Protein AF-A0A1Z5KDS2-F1 (afdb_monomer_lite)

Sequence (240 aa):
MALQDGIDAFDQGRRPKGSLDVSGEVDFEHLNLGEPEFEDPVLESVPGETAEERKTRRAEERRKILEARHQKEMHARKQKKKVQTEAEPYLRTIQAPLAGWYRFCVKASFNQITAEIDLRKESEFGGLDEDGHVMTNQQRIMEEEEKAMDQDTAAIEGIKDKDFQATRTQLKELRKLLNDIQTKQSQERLRLAVHAATNEHSHSRMALNSLMETILFMLVTGYQVYTIRRWFKGAPVLGR

InterPro domains:
  IPR009038 GOLD domain [PF01105] (92-233)
  IPR009038 GOLD domain [SM01190] (25-233)
  IPR015720 Transmembrane emp24 domain-containing protein [PTHR22811] (69-232)

Foldseek 3Di:
DVVVVVVVCVVVVNDPVPDDDDDDDADQDPPPPDPPDDDDDDDDDDPPDDPVRVVVVVVVSVVVSVVVVVVVVVVVVVVVVRNDDQQDDDFDDDDDPDPDDDDDDDDDDPDDDDDDDDDDDQVVQVHADPVRGRDDPVRSVLVVVVVVVVVVVVVVVPDDPDPVVVVVVVVNVVVVVVVVVVVVVVSVVSRVVVVVVSVVVVVVVVVVVVVVVVVVVVVVVVVVVVVVVVVVVPDPPDDD

Organism: Fistulifera solaris (NCBI:txid1519565)

Secondary structure (DSSP, 8-state):
-HHHHHHHHHHTT-PPTT---------------------PPP-PPPTT--HHHHHHHHHHHHHHHHHHHHHHHHHHHHHHHHSPPTT---------SSSS--------SSS----------HHHHTSB-TTSSBPPHHHHHHHHHHHHHHHHHHTTTTS--HHHHHHHHHHHHHHHHHHHHHHHHHHHHHHHHHHHHHHHHHHHHHHHHHHHHHHHHHHHHHHHHHHHHHHHHH---S--

pLDDT: mean 74.8, std 11.45, range [40.25, 94.88]

Radius of gyration: 32.94 Å; chains: 1; bounding box: 77×72×98 Å

Structure (mmCIF, N/CA/C/O backbone):
data_AF-A0A1Z5KDS2-F1
#
_entry.id   AF-A0A1Z5KDS2-F1
#
loop_
_atom_site.group_PDB
_atom_site.id
_atom_site.type_symbol
_atom_site.label_atom_id
_atom_site.label_alt_id
_atom_site.label_comp_id
_atom_site.label_asym_id
_atom_site.label_entity_id
_atom_site.label_seq_id
_atom_site.pdbx_PDB_ins_code
_atom_site.Cartn_x
_atom_site.Cartn_y
_atom_site.Cartn_z
_atom_site.occupancy
_atom_site.B_iso_or_equiv
_atom_site.auth_seq_id
_atom_site.auth_comp_id
_atom_site.auth_asym_id
_atom_site.auth_atom_id
_atom_site.pdbx_PDB_model_num
ATOM 1 N N . MET A 1 1 ? -14.427 -31.604 7.542 1.00 54.09 1 MET A N 1
ATOM 2 C CA . MET A 1 1 ? -14.889 -31.977 6.187 1.00 54.09 1 MET A CA 1
ATOM 3 C C . MET A 1 1 ? -15.481 -30.786 5.449 1.00 54.09 1 MET A C 1
ATOM 5 O O . MET A 1 1 ? -14.852 -30.364 4.499 1.00 54.09 1 MET A O 1
ATOM 9 N N . ALA A 1 2 ? -16.537 -30.132 5.951 1.00 64.75 2 ALA A N 1
ATOM 10 C CA . ALA A 1 2 ? -17.207 -29.027 5.241 1.00 64.75 2 ALA A CA 1
ATOM 11 C C . ALA A 1 2 ? -16.315 -27.845 4.783 1.00 64.75 2 ALA A C 1
ATOM 13 O O . ALA A 1 2 ? -16.594 -27.240 3.753 1.00 64.75 2 ALA A O 1
ATOM 14 N N . LEU A 1 3 ? -15.252 -27.507 5.525 1.00 65.94 3 LEU A N 1
ATOM 15 C CA . LEU A 1 3 ? -14.337 -26.421 5.143 1.00 65.94 3 LEU A CA 1
ATOM 16 C C . LEU A 1 3 ? -13.411 -26.817 3.984 1.00 65.94 3 LEU A C 1
ATOM 18 O O . LEU A 1 3 ? -13.212 -26.030 3.067 1.00 65.94 3 LEU A O 1
ATOM 22 N N . GLN A 1 4 ? -12.898 -28.050 4.010 1.00 72.31 4 GLN A N 1
ATOM 23 C CA . GLN A 1 4 ? -12.036 -28.593 2.959 1.00 72.31 4 GLN A CA 1
ATOM 24 C C . GLN A 1 4 ? -12.820 -28.729 1.647 1.00 72.31 4 GLN A C 1
ATOM 26 O O . GLN A 1 4 ? -12.385 -28.225 0.620 1.00 72.31 4 GLN A O 1
ATOM 31 N N . ASP A 1 5 ? -14.035 -29.282 1.723 1.00 69.75 5 ASP A N 1
ATOM 32 C CA . ASP A 1 5 ? -14.926 -29.432 0.567 1.00 69.75 5 ASP A CA 1
ATOM 33 C C . ASP A 1 5 ? -15.304 -28.069 -0.044 1.00 69.75 5 ASP A C 1
ATOM 35 O O . ASP A 1 5 ? -15.438 -27.935 -1.261 1.00 69.75 5 ASP A O 1
ATOM 39 N N . GLY A 1 6 ? -15.454 -27.033 0.793 1.00 67.19 6 GLY A N 1
ATOM 40 C CA . GLY A 1 6 ? -15.701 -25.659 0.351 1.00 67.19 6 GLY A CA 1
ATOM 41 C C . GLY A 1 6 ? -14.501 -25.017 -0.355 1.00 67.19 6 GLY A C 1
ATOM 42 O O . GLY A 1 6 ? -14.691 -24.303 -1.341 1.00 67.19 6 GLY A O 1
ATOM 43 N N . ILE A 1 7 ? -13.278 -25.293 0.111 1.00 71.19 7 ILE A N 1
ATOM 44 C CA . ILE A 1 7 ? -12.035 -24.853 -0.542 1.00 71.19 7 ILE A CA 1
ATOM 45 C C . ILE A 1 7 ? -11.889 -25.545 -1.902 1.00 71.19 7 ILE A C 1
ATOM 47 O O . ILE A 1 7 ? -11.721 -24.864 -2.916 1.00 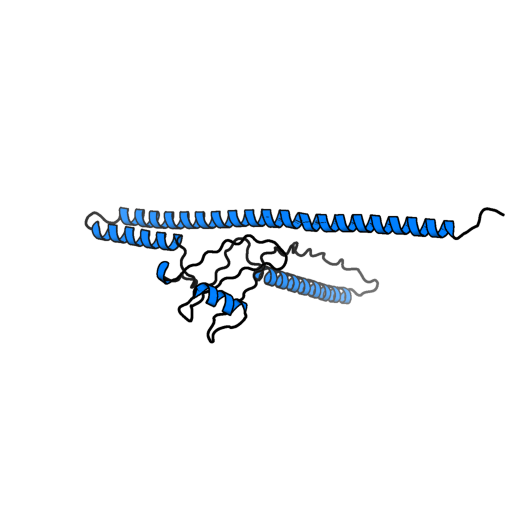71.19 7 ILE A O 1
ATOM 51 N N . ASP A 1 8 ? -12.049 -26.869 -1.939 1.00 72.81 8 ASP A N 1
ATOM 52 C CA . ASP A 1 8 ? -11.901 -27.674 -3.154 1.00 72.81 8 ASP A CA 1
ATOM 53 C C . ASP A 1 8 ? -12.948 -27.299 -4.217 1.00 72.81 8 ASP A C 1
ATOM 55 O O . ASP A 1 8 ? -12.632 -27.199 -5.404 1.00 72.81 8 ASP A O 1
ATOM 59 N N . ALA A 1 9 ? -14.194 -27.025 -3.814 1.00 67.56 9 ALA A N 1
ATOM 60 C CA . ALA A 1 9 ? -15.243 -26.567 -4.727 1.00 67.56 9 ALA A CA 1
ATOM 61 C C . ALA A 1 9 ? -14.943 -25.184 -5.336 1.00 67.56 9 ALA A C 1
ATOM 63 O O . ALA A 1 9 ? -15.221 -24.958 -6.520 1.00 67.56 9 ALA A O 1
ATOM 64 N N . PHE A 1 10 ? -14.359 -24.271 -4.552 1.00 67.31 10 PHE A N 1
ATOM 65 C CA . PHE A 1 10 ? -13.941 -22.957 -5.038 1.00 67.31 10 PHE A CA 1
ATOM 66 C C . PHE A 1 10 ? -12.766 -23.070 -6.019 1.00 67.31 10 PHE A C 1
ATOM 68 O O . PHE A 1 10 ? -12.799 -22.442 -7.080 1.00 67.31 10 PHE A O 1
ATOM 75 N N . ASP A 1 11 ? -11.760 -23.893 -5.707 1.00 71.75 11 ASP A N 1
ATOM 76 C CA . ASP A 1 11 ? -10.592 -24.112 -6.575 1.00 71.75 11 ASP A CA 1
ATOM 77 C C . ASP A 1 11 ? -10.959 -24.805 -7.893 1.00 71.75 11 ASP A C 1
ATOM 79 O O . ASP A 1 11 ? -10.362 -24.527 -8.932 1.00 71.75 11 ASP A O 1
ATOM 83 N N . GLN A 1 12 ? -12.021 -25.612 -7.894 1.00 74.94 12 GLN A N 1
ATOM 84 C CA . GLN A 1 12 ? -12.615 -26.192 -9.104 1.00 74.94 12 GLN A CA 1
ATOM 85 C C . GLN A 1 12 ? -13.480 -25.200 -9.909 1.00 74.94 12 GLN A C 1
ATOM 87 O O . GLN A 1 12 ? -14.140 -25.592 -10.874 1.00 74.94 12 GLN A O 1
ATOM 92 N N . GLY A 1 13 ? -13.518 -23.918 -9.528 1.00 67.06 13 GLY A N 1
ATOM 93 C CA . GLY A 1 13 ? -14.236 -22.865 -10.249 1.00 67.06 13 GLY A CA 1
ATOM 94 C C . GLY A 1 13 ? -15.758 -22.895 -10.080 1.00 67.06 13 GLY A C 1
ATOM 95 O O . GLY A 1 13 ? -16.463 -22.131 -10.744 1.00 67.06 13 GLY A O 1
ATOM 96 N N . ARG A 1 14 ? -16.299 -23.733 -9.183 1.00 65.38 14 ARG A N 1
ATOM 97 C CA . ARG A 1 14 ? -17.733 -23.741 -8.861 1.00 65.38 14 ARG A CA 1
ATOM 98 C C . ARG A 1 14 ? -18.029 -22.641 -7.853 1.00 65.38 14 ARG A C 1
ATOM 100 O O . ARG A 1 14 ? -18.013 -22.846 -6.644 1.00 65.38 14 ARG A O 1
ATOM 107 N N . ARG A 1 15 ? -18.312 -21.448 -8.370 1.00 65.06 15 ARG A N 1
ATOM 108 C CA . ARG A 1 15 ? -18.664 -20.290 -7.546 1.00 65.06 15 ARG A CA 1
ATOM 109 C C . ARG A 1 15 ? -20.157 -20.320 -7.199 1.00 65.06 15 ARG A C 1
ATOM 111 O O . ARG A 1 15 ? -20.982 -20.386 -8.116 1.00 65.06 15 ARG A O 1
ATOM 118 N N . PRO A 1 16 ? -20.539 -20.284 -5.912 1.00 65.19 16 PRO A N 1
ATOM 119 C CA . PRO A 1 16 ? -21.943 -20.179 -5.538 1.00 65.19 16 PRO A CA 1
ATOM 120 C C . PRO A 1 16 ? -22.531 -18.856 -6.052 1.00 65.19 16 PRO A C 1
ATOM 122 O O . PRO A 1 16 ? -21.858 -17.825 -6.072 1.00 65.19 16 PRO A O 1
ATOM 125 N N . LYS A 1 17 ? -23.802 -18.868 -6.472 1.00 63.22 17 LYS A N 1
ATOM 126 C CA . LYS A 1 17 ? -24.519 -17.639 -6.853 1.00 63.22 17 LYS A CA 1
ATOM 127 C C . LYS A 1 17 ? -24.525 -16.678 -5.655 1.00 63.22 17 LYS A C 1
ATOM 129 O O . LYS A 1 17 ? -25.022 -17.043 -4.597 1.00 63.22 17 LYS A O 1
ATOM 134 N N . GLY A 1 18 ? -23.974 -15.474 -5.833 1.00 64.62 18 GLY A N 1
ATOM 135 C CA . GLY A 1 18 ? -23.808 -14.482 -4.761 1.00 64.62 18 GLY A CA 1
ATOM 136 C C . GLY A 1 18 ? -22.424 -14.463 -4.096 1.00 64.62 18 GLY A C 1
ATOM 137 O O . GLY A 1 18 ? -22.244 -13.754 -3.110 1.00 64.62 18 GLY A O 1
ATOM 138 N N . SER A 1 19 ? -21.440 -15.210 -4.614 1.00 69.69 19 SER A N 1
ATOM 139 C CA . SER A 1 19 ? -20.050 -15.107 -4.157 1.00 69.69 19 SER A CA 1
ATOM 140 C C . SER A 1 19 ? -19.477 -13.714 -4.431 1.00 69.69 19 SER A C 1
ATOM 142 O O . SER A 1 19 ? -19.528 -13.240 -5.568 1.00 69.69 19 SER A O 1
ATOM 144 N N . LEU A 1 20 ? -18.885 -13.093 -3.412 1.00 74.88 20 LEU A N 1
ATOM 145 C CA . LEU A 1 20 ? -18.107 -11.867 -3.558 1.00 74.88 20 LEU A CA 1
ATOM 146 C C . LEU A 1 20 ? -16.746 -12.215 -4.180 1.00 74.88 20 LEU A C 1
ATOM 148 O O . LEU A 1 20 ? -15.962 -12.930 -3.560 1.00 74.88 20 LEU A O 1
ATOM 152 N N . ASP A 1 21 ? -16.479 -11.719 -5.389 1.00 75.12 21 ASP A N 1
ATOM 153 C CA . ASP A 1 21 ? -15.152 -11.772 -6.009 1.00 75.12 21 ASP A CA 1
ATOM 154 C C . ASP A 1 21 ? -14.646 -10.350 -6.214 1.00 75.12 21 ASP A C 1
ATOM 156 O O . ASP A 1 21 ? -15.305 -9.517 -6.841 1.00 75.12 21 ASP A O 1
ATOM 160 N N . VAL A 1 22 ? -13.495 -10.071 -5.620 1.00 77.44 22 VAL A N 1
ATOM 161 C CA . VAL A 1 22 ? -12.899 -8.749 -5.597 1.00 77.44 22 VAL A CA 1
ATOM 162 C C . VAL A 1 22 ? -11.405 -8.906 -5.816 1.00 77.44 22 VAL A C 1
ATOM 164 O O . VAL A 1 22 ? -10.682 -9.375 -4.941 1.00 77.44 22 VAL A O 1
ATOM 167 N N . SER A 1 23 ? -10.943 -8.469 -6.982 1.00 79.62 23 SER A N 1
ATOM 168 C CA . SER A 1 23 ? -9.525 -8.378 -7.314 1.00 79.62 23 SER A CA 1
ATOM 169 C C . SER A 1 23 ? -9.065 -6.923 -7.299 1.00 79.62 23 SER A C 1
ATOM 171 O O . SER A 1 23 ? -9.799 -6.017 -7.704 1.00 79.62 23 SER A O 1
ATOM 173 N N . GLY A 1 24 ? -7.839 -6.695 -6.843 1.00 75.12 24 GLY A N 1
ATOM 174 C CA . GLY A 1 24 ? -7.136 -5.424 -6.966 1.00 75.12 24 GLY A CA 1
ATOM 175 C C . GLY A 1 24 ? -5.685 -5.701 -7.327 1.00 75.12 24 GLY A C 1
ATOM 176 O O . GLY A 1 24 ? -5.104 -6.657 -6.820 1.00 75.12 24 GLY A O 1
ATOM 177 N N . GLU A 1 25 ? -5.130 -4.891 -8.219 1.00 75.00 25 GLU A N 1
ATOM 178 C CA . GLU A 1 25 ? -3.701 -4.879 -8.509 1.00 75.00 25 GLU A CA 1
ATOM 179 C C . GLU A 1 25 ? -3.117 -3.630 -7.857 1.00 75.00 25 GLU A C 1
ATOM 181 O O . GLU A 1 25 ? -3.666 -2.535 -8.008 1.00 75.00 25 GLU A O 1
ATOM 186 N N . VAL A 1 26 ? -2.051 -3.817 -7.084 1.00 69.81 26 VAL A N 1
ATOM 187 C CA . VAL A 1 26 ? -1.337 -2.734 -6.411 1.00 69.81 26 VAL A CA 1
ATOM 188 C C . VAL A 1 26 ? 0.095 -2.775 -6.906 1.00 69.81 26 VAL A C 1
ATOM 190 O O . VAL A 1 26 ? 0.743 -3.820 -6.839 1.00 69.81 26 VAL A O 1
ATOM 193 N N . ASP A 1 27 ? 0.555 -1.644 -7.428 1.00 67.88 27 ASP A N 1
ATOM 194 C CA . ASP A 1 27 ? 1.924 -1.477 -7.890 1.00 67.88 27 ASP A CA 1
ATOM 195 C C . ASP A 1 27 ? 2.696 -0.657 -6.854 1.00 67.88 27 ASP A C 1
ATOM 197 O O . ASP A 1 27 ? 2.367 0.502 -6.585 1.00 67.88 27 ASP A O 1
ATOM 201 N N . PHE A 1 28 ? 3.679 -1.308 -6.235 1.00 62.16 28 PHE A N 1
ATOM 202 C CA . PHE A 1 28 ? 4.559 -0.722 -5.225 1.00 62.16 28 PHE A CA 1
ATOM 203 C C . PHE A 1 28 ? 5.908 -0.308 -5.815 1.00 62.16 28 PHE A C 1
ATOM 205 O O . PHE A 1 28 ? 6.722 0.279 -5.101 1.00 62.16 28 PHE A O 1
ATOM 212 N N . GLU A 1 29 ? 6.186 -0.623 -7.088 1.00 56.56 29 GLU A N 1
ATOM 213 C CA . GLU A 1 29 ? 7.459 -0.242 -7.680 1.00 56.56 29 GLU A CA 1
ATOM 214 C C . GLU A 1 29 ? 7.527 1.285 -7.778 1.00 56.56 29 GLU A C 1
ATOM 216 O O . GLU A 1 29 ? 6.679 1.960 -8.372 1.00 56.56 29 GLU A O 1
ATOM 221 N N . HIS A 1 30 ? 8.594 1.840 -7.200 1.00 53.00 30 HIS A N 1
ATOM 222 C CA . HIS A 1 30 ? 9.087 3.137 -7.610 1.00 53.00 30 HIS A CA 1
ATOM 223 C C . HIS A 1 30 ? 9.274 3.081 -9.115 1.00 53.00 30 HIS A C 1
ATOM 225 O O . HIS A 1 30 ? 10.206 2.460 -9.628 1.00 53.00 30 HIS A O 1
ATOM 231 N N . LEU A 1 31 ? 8.403 3.776 -9.841 1.00 45.03 31 LEU A N 1
ATOM 232 C CA . LEU A 1 31 ? 8.821 4.323 -11.107 1.00 45.03 31 LEU A CA 1
ATOM 233 C C . LEU A 1 31 ? 10.090 5.116 -10.777 1.00 45.03 31 LEU A C 1
ATOM 235 O O . LEU A 1 31 ? 10.003 6.213 -10.226 1.00 45.03 31 LEU A O 1
ATOM 239 N N . ASN A 1 32 ? 11.256 4.548 -11.105 1.00 45.09 32 ASN A N 1
ATOM 240 C CA . ASN A 1 32 ? 12.532 5.238 -11.290 1.00 45.09 32 ASN A CA 1
ATOM 241 C C . ASN A 1 32 ? 12.378 6.249 -12.442 1.00 45.09 32 ASN A C 1
ATOM 243 O O . ASN A 1 32 ? 13.149 6.280 -13.397 1.00 45.09 32 ASN A O 1
ATOM 247 N N . LEU A 1 33 ? 11.322 7.054 -12.403 1.00 48.84 33 LEU A N 1
ATOM 248 C CA . LEU A 1 33 ? 11.233 8.304 -13.100 1.00 48.84 33 LEU A CA 1
ATOM 249 C C . LEU A 1 33 ? 12.224 9.169 -12.346 1.00 48.84 33 LEU A C 1
ATOM 251 O O . LEU A 1 33 ? 11.869 9.833 -11.370 1.00 48.84 33 LEU A O 1
ATOM 255 N N . GLY A 1 34 ? 13.479 9.131 -12.799 1.00 48.84 34 GLY A N 1
ATOM 256 C CA . GLY A 1 34 ? 14.362 10.268 -12.605 1.00 48.84 34 GLY A CA 1
ATOM 257 C C . GLY A 1 34 ? 13.548 11.533 -12.861 1.00 48.84 34 GLY A C 1
ATOM 258 O O . GLY A 1 34 ? 12.618 11.524 -13.685 1.00 48.84 34 GLY A O 1
ATOM 259 N N . GLU A 1 35 ? 13.820 12.589 -12.094 1.00 57.06 35 GLU A N 1
ATOM 260 C CA . GLU A 1 35 ? 13.188 13.871 -12.374 1.00 57.06 35 GLU A CA 1
ATOM 261 C C . GLU A 1 35 ? 13.270 14.113 -13.880 1.00 57.06 35 GLU A C 1
ATOM 263 O O . GLU A 1 35 ? 14.325 13.847 -14.458 1.00 57.06 35 GLU A O 1
ATOM 268 N N . PRO A 1 36 ? 12.163 14.483 -14.547 1.00 55.28 36 PRO A N 1
ATOM 269 C CA . PRO A 1 36 ? 12.195 14.668 -15.984 1.00 55.28 36 PRO A CA 1
ATOM 270 C C . PRO A 1 36 ? 13.290 15.687 -16.292 1.00 55.28 36 PRO A C 1
ATOM 272 O O . PRO A 1 36 ? 13.115 16.875 -16.031 1.00 55.28 36 PRO A O 1
ATOM 275 N N . GLU A 1 37 ? 14.427 15.215 -16.801 1.00 56.34 37 GLU A N 1
ATOM 276 C CA . GLU A 1 37 ? 15.504 16.088 -17.228 1.00 56.34 37 GLU A CA 1
ATOM 277 C C . GLU A 1 37 ? 14.977 16.855 -18.435 1.00 56.34 37 GLU A C 1
ATOM 279 O O . GLU A 1 37 ? 14.595 16.301 -19.474 1.00 56.34 37 GLU A O 1
ATOM 284 N N . PHE A 1 38 ? 14.837 18.159 -18.238 1.00 58.72 38 PHE A N 1
ATOM 285 C CA . PHE A 1 38 ? 14.447 19.082 -19.280 1.00 58.72 38 PHE A CA 1
ATOM 286 C C . PHE A 1 38 ? 15.727 19.648 -19.873 1.00 58.72 38 PHE A C 1
ATOM 288 O O . PHE A 1 38 ? 16.255 20.644 -19.387 1.00 58.72 38 PHE A O 1
ATOM 295 N N . GLU A 1 39 ? 16.226 19.012 -20.925 1.00 63.16 39 GLU A N 1
ATOM 296 C CA . GLU A 1 39 ? 17.170 19.681 -21.810 1.00 63.16 39 GLU A CA 1
ATOM 297 C C . GLU A 1 39 ? 16.386 20.687 -22.656 1.00 63.16 39 GLU A C 1
ATOM 299 O O . GLU A 1 39 ? 15.539 20.315 -23.475 1.00 63.16 39 GLU A O 1
ATOM 304 N N . ASP A 1 40 ? 16.625 21.976 -22.416 1.00 65.50 40 ASP A N 1
ATOM 305 C CA . ASP A 1 40 ? 16.096 23.026 -23.276 1.00 65.50 40 ASP A CA 1
ATOM 306 C C . ASP A 1 40 ? 16.765 22.899 -24.656 1.00 65.50 40 ASP A C 1
ATOM 308 O O . ASP A 1 40 ? 17.995 22.971 -24.751 1.00 65.50 40 ASP A O 1
ATOM 312 N N . PRO A 1 41 ? 15.998 22.713 -25.745 1.00 65.19 41 PRO A N 1
ATOM 313 C CA . PRO A 1 41 ? 16.583 22.605 -27.071 1.00 65.19 41 PRO A CA 1
ATOM 314 C C . PRO A 1 41 ? 17.301 23.910 -27.436 1.00 65.19 41 PRO A C 1
ATOM 316 O O . PRO A 1 41 ? 16.736 25.005 -27.340 1.00 65.19 41 PRO A O 1
ATOM 319 N N . VAL A 1 42 ? 18.558 23.795 -27.873 1.00 67.19 42 VAL A N 1
ATOM 320 C CA . VAL A 1 42 ? 19.354 24.936 -28.335 1.00 67.19 42 VAL A CA 1
ATOM 321 C C . VAL A 1 42 ? 18.738 25.477 -29.622 1.00 67.19 42 VAL A C 1
ATOM 323 O O . VAL A 1 42 ? 18.614 24.779 -30.625 1.00 67.19 42 VAL A O 1
ATOM 326 N N . LEU A 1 43 ? 18.325 26.740 -29.583 1.00 64.00 43 LEU A N 1
ATOM 327 C CA . LEU A 1 43 ? 17.621 27.393 -30.680 1.00 64.00 43 LEU A CA 1
ATOM 328 C C . LEU A 1 43 ? 18.618 27.830 -31.767 1.00 64.00 43 LEU A C 1
ATOM 330 O O . LEU A 1 43 ? 19.273 28.869 -31.631 1.00 64.00 43 LEU A O 1
ATOM 334 N N . GLU A 1 44 ? 18.741 27.061 -32.847 1.00 68.69 44 GLU A N 1
ATOM 335 C CA . GLU A 1 44 ? 19.633 27.405 -33.959 1.00 68.69 44 GLU A CA 1
ATOM 336 C C . GLU A 1 44 ? 19.149 28.649 -34.727 1.00 68.69 44 GLU A C 1
ATOM 338 O O . GLU A 1 44 ? 17.961 28.850 -35.009 1.00 68.69 44 GLU A O 1
ATOM 343 N N . SER A 1 45 ? 20.084 29.540 -35.067 1.00 64.44 45 SER A N 1
ATOM 344 C CA . SER A 1 45 ? 19.798 30.692 -35.922 1.00 64.44 45 SER A CA 1
ATOM 345 C C . SER A 1 45 ? 19.781 30.272 -37.386 1.00 64.44 45 SER A C 1
ATOM 347 O O . SER A 1 45 ? 20.799 29.812 -37.899 1.00 64.44 45 SER A O 1
ATOM 349 N N . VAL A 1 46 ? 18.661 30.501 -38.070 1.00 75.38 46 VAL A N 1
ATOM 350 C CA . VAL A 1 46 ? 18.554 30.263 -39.511 1.00 75.38 46 VAL A CA 1
ATOM 351 C C . VAL A 1 46 ? 19.138 31.476 -40.252 1.00 75.38 46 VAL A C 1
ATOM 353 O O . VAL A 1 46 ? 18.734 32.610 -39.971 1.00 75.38 46 VAL A O 1
ATOM 356 N N . PRO A 1 47 ? 20.115 31.287 -41.156 1.00 69.62 47 PRO A N 1
ATOM 357 C CA . PRO A 1 47 ? 20.698 32.386 -41.917 1.00 69.62 47 PRO A CA 1
ATOM 358 C C . PRO A 1 47 ? 19.688 32.940 -42.936 1.00 69.62 47 PRO A C 1
ATOM 360 O O . PRO A 1 47 ? 19.122 32.185 -43.720 1.00 69.62 47 PRO A O 1
ATOM 363 N N . GLY A 1 48 ? 19.483 34.263 -42.938 1.00 72.31 48 GLY A N 1
ATOM 364 C CA . GLY A 1 48 ? 18.635 34.971 -43.913 1.00 72.31 48 GLY A CA 1
ATOM 365 C C . GLY A 1 48 ? 17.251 35.422 -43.421 1.00 72.31 48 GLY A C 1
ATOM 366 O O . GLY A 1 48 ? 16.528 36.048 -44.186 1.00 72.31 48 GLY A O 1
ATOM 367 N N . GLU A 1 49 ? 16.886 35.153 -42.166 1.00 71.44 49 GLU A N 1
ATOM 368 C CA . GLU A 1 49 ? 15.597 35.570 -41.588 1.00 71.44 49 GLU A CA 1
ATOM 369 C C . GLU A 1 49 ? 15.516 37.068 -41.259 1.00 71.44 49 GLU A C 1
ATOM 371 O O . GLU A 1 49 ? 16.464 37.665 -40.735 1.00 71.44 49 GLU A O 1
ATOM 376 N N . THR A 1 50 ? 14.337 37.661 -41.470 1.00 81.25 50 THR A N 1
ATOM 377 C CA . THR A 1 50 ? 14.041 39.020 -40.996 1.00 81.25 50 THR A CA 1
ATOM 378 C C . THR A 1 50 ? 13.807 39.055 -39.476 1.00 81.25 50 THR A C 1
ATOM 380 O O . THR A 1 50 ? 13.498 38.050 -38.831 1.00 81.25 50 THR A O 1
ATOM 383 N N . ALA A 1 51 ? 13.956 40.232 -38.854 1.00 79.12 51 ALA A N 1
ATOM 384 C CA . ALA A 1 51 ? 13.810 40.385 -37.401 1.00 79.12 51 ALA A CA 1
ATOM 385 C C . ALA A 1 51 ? 12.395 40.036 -36.880 1.00 79.12 51 ALA A C 1
ATOM 387 O O . ALA A 1 51 ? 12.259 39.539 -35.759 1.00 79.12 51 ALA A O 1
ATOM 388 N N . GLU A 1 52 ? 11.364 40.273 -37.695 1.00 80.69 52 GLU A N 1
ATOM 389 C CA . GLU A 1 52 ? 9.955 39.971 -37.401 1.00 80.69 52 GLU A CA 1
ATOM 390 C C . GLU A 1 52 ? 9.681 38.454 -37.436 1.00 80.69 52 GLU A C 1
ATOM 392 O O . GLU A 1 52 ? 9.115 37.900 -36.489 1.00 80.69 52 GLU A O 1
ATOM 397 N N . GLU A 1 53 ? 10.164 37.755 -38.469 1.00 80.94 53 GLU A N 1
ATOM 398 C CA . GLU A 1 53 ? 10.053 36.292 -38.617 1.00 80.94 53 GLU A CA 1
ATOM 399 C C . GLU A 1 53 ? 10.792 35.554 -37.494 1.00 80.94 53 GLU A C 1
ATOM 401 O O . GLU A 1 53 ? 10.274 34.618 -36.885 1.00 80.94 53 GLU A O 1
ATOM 406 N N . ARG A 1 54 ? 11.967 36.055 -37.099 1.00 77.19 54 ARG A N 1
ATOM 407 C CA . ARG A 1 54 ? 12.718 35.503 -35.966 1.00 77.19 54 ARG A CA 1
ATOM 408 C C . ARG A 1 54 ? 11.959 35.629 -34.640 1.00 77.19 54 ARG A C 1
ATOM 410 O O . ARG A 1 54 ? 12.098 34.778 -33.758 1.00 77.19 54 ARG A O 1
ATOM 417 N N . LYS A 1 55 ? 11.188 36.706 -34.454 1.00 82.38 55 LYS A N 1
ATOM 418 C CA . LYS A 1 55 ? 10.421 36.963 -33.224 1.00 82.38 55 LYS A CA 1
ATOM 419 C C . LYS A 1 55 ? 9.189 36.064 -33.135 1.00 82.38 55 LYS A C 1
ATOM 421 O O . LYS A 1 55 ? 8.924 35.523 -32.062 1.00 82.38 55 LYS A O 1
ATOM 426 N N . THR A 1 56 ? 8.475 35.885 -34.245 1.00 84.19 56 THR A N 1
ATOM 427 C CA . THR A 1 56 ? 7.300 35.003 -34.329 1.00 84.19 56 THR A CA 1
ATOM 428 C C . THR A 1 56 ? 7.696 33.538 -34.164 1.00 84.19 56 THR A C 1
ATOM 430 O O . THR A 1 56 ? 7.139 32.865 -33.298 1.00 84.19 56 THR A O 1
ATOM 433 N N . ARG A 1 57 ? 8.753 33.076 -34.847 1.00 81.06 57 ARG A N 1
ATOM 434 C CA . ARG A 1 57 ? 9.271 31.705 -34.700 1.00 81.06 57 ARG A CA 1
ATOM 435 C C . ARG A 1 57 ? 9.686 31.382 -33.264 1.00 81.06 57 ARG A C 1
ATOM 437 O O . ARG A 1 57 ? 9.270 30.372 -32.705 1.00 81.06 57 ARG A O 1
ATOM 444 N N . ARG A 1 58 ? 10.422 32.293 -32.614 1.00 80.88 58 ARG A N 1
ATOM 445 C CA . ARG A 1 58 ? 10.798 32.163 -31.193 1.00 80.88 58 ARG A CA 1
ATOM 446 C C . ARG A 1 58 ? 9.589 32.089 -30.265 1.00 80.88 58 ARG A C 1
ATOM 448 O O . ARG A 1 58 ? 9.645 31.388 -29.258 1.00 80.88 58 ARG A O 1
ATOM 455 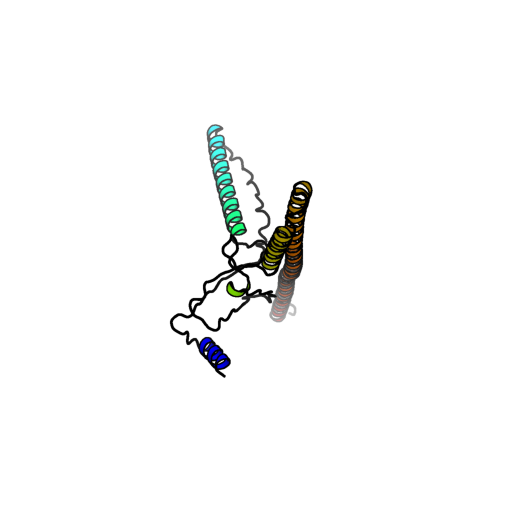N N . ALA A 1 59 ? 8.525 32.836 -30.556 1.00 85.69 59 ALA A N 1
ATOM 456 C CA . ALA A 1 59 ? 7.304 32.801 -29.760 1.00 85.69 59 ALA A CA 1
ATOM 457 C C . ALA A 1 59 ? 6.573 31.457 -29.915 1.00 85.69 59 ALA A C 1
ATOM 459 O O . ALA A 1 59 ? 6.124 30.892 -28.918 1.00 85.69 59 ALA A O 1
ATOM 460 N N . GLU A 1 60 ? 6.512 30.914 -31.132 1.00 85.50 60 GLU A N 1
ATOM 461 C CA . GLU A 1 60 ? 5.914 29.603 -31.400 1.00 85.50 60 GLU A CA 1
ATOM 462 C C . GLU A 1 60 ? 6.717 28.448 -30.792 1.00 85.50 60 GLU A C 1
ATOM 464 O O . GLU A 1 60 ? 6.138 27.566 -30.157 1.00 85.50 60 GLU A O 1
ATOM 469 N N . GLU A 1 61 ? 8.045 28.461 -30.923 1.00 82.56 61 GLU A N 1
ATOM 470 C CA . GLU A 1 61 ? 8.933 27.456 -30.325 1.00 82.56 61 GLU A CA 1
ATOM 471 C C . GLU A 1 61 ? 8.848 27.480 -28.795 1.00 82.56 61 GLU A C 1
ATOM 473 O O . GLU A 1 61 ? 8.683 26.433 -28.170 1.00 82.56 61 GLU A O 1
ATOM 478 N N . ARG A 1 62 ? 8.842 28.673 -28.180 1.00 82.62 62 ARG A N 1
ATOM 479 C CA . ARG A 1 62 ? 8.611 28.820 -26.732 1.00 82.62 62 ARG A CA 1
ATOM 480 C C . ARG A 1 62 ? 7.260 28.257 -26.309 1.00 82.62 62 ARG A C 1
ATOM 482 O O . ARG A 1 62 ? 7.185 27.599 -25.274 1.00 82.62 62 ARG A O 1
ATOM 489 N N . ARG A 1 63 ? 6.202 28.480 -27.097 1.00 86.81 63 ARG A N 1
ATOM 490 C CA . ARG A 1 63 ? 4.871 27.935 -26.800 1.00 86.81 63 ARG A CA 1
ATOM 491 C C . ARG A 1 63 ? 4.873 26.406 -26.844 1.00 86.81 63 ARG A C 1
ATOM 493 O O . ARG A 1 63 ? 4.388 25.784 -25.905 1.00 86.81 63 ARG A O 1
ATOM 500 N N . LYS A 1 64 ? 5.493 25.805 -27.866 1.00 87.19 64 LYS A N 1
ATOM 501 C CA . LYS A 1 64 ? 5.633 24.342 -27.994 1.00 87.19 64 LYS A CA 1
ATOM 502 C C . LYS A 1 64 ? 6.426 23.728 -26.836 1.00 87.19 64 LYS A C 1
ATOM 504 O O . LYS A 1 64 ? 6.012 22.707 -26.294 1.00 87.19 64 LYS A O 1
ATOM 509 N N . ILE A 1 65 ? 7.529 24.359 -26.424 1.00 85.25 65 ILE A N 1
ATOM 510 C CA . ILE A 1 65 ? 8.345 23.901 -25.285 1.00 85.25 65 ILE A CA 1
ATOM 511 C C . ILE A 1 65 ? 7.536 23.960 -23.981 1.00 85.25 65 ILE A C 1
ATOM 513 O O . ILE A 1 65 ? 7.533 22.999 -23.211 1.00 85.25 65 ILE A O 1
ATOM 517 N N . LEU A 1 66 ? 6.802 25.054 -23.746 1.00 86.12 66 LEU A N 1
ATOM 518 C CA . LEU A 1 66 ? 5.947 25.208 -22.563 1.00 86.12 66 LEU A CA 1
ATOM 519 C C . LEU A 1 66 ? 4.811 24.175 -22.527 1.00 86.12 66 LEU A C 1
ATOM 521 O O . LEU A 1 66 ? 4.567 23.576 -21.480 1.00 86.12 66 LEU A O 1
ATOM 525 N N . GLU A 1 67 ? 4.146 23.926 -23.658 1.00 88.62 67 GLU A N 1
ATOM 526 C CA . GLU A 1 67 ? 3.098 22.904 -23.774 1.00 88.62 67 GLU A CA 1
ATOM 527 C C . GLU A 1 67 ? 3.654 21.493 -23.506 1.00 88.62 67 GLU A C 1
ATOM 529 O O . GLU A 1 67 ? 3.068 20.735 -22.730 1.00 88.62 67 GLU A O 1
ATOM 534 N N . ALA A 1 68 ? 4.821 21.155 -24.069 1.00 85.44 68 ALA A N 1
ATOM 535 C CA . ALA A 1 68 ? 5.489 19.876 -23.826 1.00 85.44 68 ALA A CA 1
ATOM 536 C C . ALA A 1 68 ? 5.897 19.703 -22.353 1.00 85.44 68 ALA A C 1
ATOM 538 O O . ALA A 1 68 ? 5.727 18.622 -21.781 1.00 85.44 68 ALA A O 1
ATOM 539 N N . ARG A 1 69 ? 6.385 20.774 -21.710 1.00 83.62 69 ARG A N 1
ATOM 540 C CA . ARG A 1 69 ? 6.711 20.780 -20.277 1.00 83.62 69 ARG A CA 1
ATOM 541 C C . ARG A 1 69 ? 5.474 20.534 -19.424 1.00 83.62 69 ARG A C 1
ATOM 543 O O . ARG A 1 69 ? 5.500 19.668 -18.552 1.00 83.62 69 ARG A O 1
ATOM 550 N N . HIS A 1 70 ? 4.381 21.232 -19.722 1.00 85.06 70 HIS A N 1
ATOM 551 C CA . HIS A 1 70 ? 3.123 21.069 -19.004 1.00 85.06 70 HIS A CA 1
ATOM 552 C C . HIS A 1 70 ? 2.559 19.648 -19.144 1.00 85.06 70 HIS A C 1
ATOM 554 O O . HIS A 1 70 ? 2.128 19.050 -18.159 1.00 85.06 70 HIS A O 1
ATOM 560 N N . GLN A 1 71 ? 2.612 19.061 -20.345 1.00 84.38 71 GLN A N 1
ATOM 561 C CA . GLN A 1 71 ? 2.181 17.678 -20.555 1.00 84.38 71 GLN A CA 1
ATOM 562 C C . GLN A 1 71 ? 3.035 16.679 -19.769 1.00 84.38 71 GLN A C 1
ATOM 564 O O . GLN A 1 71 ? 2.476 15.826 -19.077 1.00 84.38 71 GLN A O 1
ATOM 569 N N . LYS A 1 72 ? 4.369 16.798 -19.820 1.00 81.00 72 LYS A N 1
ATOM 570 C CA . LYS A 1 72 ? 5.282 15.938 -19.046 1.00 81.00 72 LYS A CA 1
ATOM 571 C C . LYS A 1 72 ? 5.008 16.035 -17.543 1.00 81.00 72 LYS A C 1
ATOM 573 O O . LYS A 1 72 ? 4.904 15.009 -16.877 1.00 81.00 72 LYS A O 1
ATOM 578 N N . GLU A 1 73 ? 4.809 17.243 -17.020 1.00 81.19 73 GLU A N 1
ATOM 579 C CA . GLU A 1 73 ? 4.487 17.459 -15.606 1.00 81.19 73 GLU A CA 1
ATOM 580 C C . GLU A 1 73 ? 3.131 16.845 -15.223 1.00 81.19 73 GLU A C 1
ATOM 582 O O . GLU A 1 73 ? 3.008 16.171 -14.200 1.00 81.19 73 GLU A O 1
ATOM 587 N N . MET A 1 74 ? 2.110 17.006 -16.068 1.00 79.56 74 MET A N 1
ATOM 588 C CA . MET A 1 74 ? 0.793 16.401 -15.857 1.00 79.56 74 MET A CA 1
ATOM 589 C C . MET A 1 74 ? 0.848 14.871 -15.886 1.00 79.56 74 MET A C 1
ATOM 591 O O . MET A 1 74 ? 0.194 14.219 -15.067 1.00 79.56 74 MET A O 1
ATOM 595 N N . HIS A 1 75 ? 1.632 14.285 -16.791 1.00 75.56 75 HIS A N 1
ATOM 596 C CA . HIS A 1 75 ? 1.875 12.843 -16.829 1.00 75.56 75 HIS A CA 1
ATOM 597 C C . HIS A 1 75 ? 2.602 12.359 -15.571 1.00 75.56 75 HIS A C 1
ATOM 599 O O . HIS A 1 75 ? 2.128 11.414 -14.941 1.00 75.56 75 HIS A O 1
ATOM 605 N N . ALA A 1 76 ? 3.658 13.056 -15.145 1.00 74.62 76 ALA A N 1
ATOM 606 C CA . ALA A 1 76 ? 4.381 12.745 -13.916 1.00 74.62 76 ALA A CA 1
ATOM 607 C C . ALA A 1 76 ? 3.472 12.843 -12.679 1.00 74.62 76 ALA A C 1
ATOM 609 O O . ALA A 1 76 ? 3.484 11.955 -11.833 1.00 74.62 76 ALA A O 1
ATOM 610 N N . ARG A 1 77 ? 2.606 13.864 -12.583 1.00 71.50 77 ARG A N 1
ATOM 611 C CA . ARG A 1 77 ? 1.622 13.987 -11.488 1.00 71.50 77 ARG A CA 1
ATOM 612 C C . ARG A 1 77 ? 0.588 12.864 -11.511 1.00 71.50 77 ARG A C 1
ATOM 614 O O . ARG A 1 77 ? 0.247 12.339 -10.457 1.00 71.50 77 ARG A O 1
ATOM 621 N N . LYS A 1 78 ? 0.085 12.476 -12.688 1.00 70.38 78 LYS A N 1
ATOM 622 C CA . LYS A 1 78 ? -0.841 11.337 -12.825 1.00 70.38 78 LYS A CA 1
ATOM 623 C C . LYS A 1 78 ? -0.180 10.016 -12.434 1.00 70.38 78 LYS A C 1
ATOM 625 O O . LYS A 1 78 ? -0.843 9.184 -11.832 1.00 70.38 78 LYS A O 1
ATOM 630 N N . GLN A 1 79 ? 1.098 9.834 -12.758 1.00 63.72 79 GLN A N 1
ATOM 631 C CA . GLN A 1 79 ? 1.871 8.658 -12.360 1.00 63.72 79 GLN A CA 1
ATOM 632 C C . GLN A 1 79 ? 2.142 8.652 -10.853 1.00 63.72 79 GLN A C 1
ATOM 634 O O . GLN A 1 79 ? 1.823 7.666 -10.204 1.00 63.72 79 GLN A O 1
ATOM 639 N N . LYS A 1 80 ? 2.578 9.776 -10.269 1.00 63.91 80 LYS A N 1
ATOM 640 C CA . LYS A 1 80 ? 2.740 9.929 -8.811 1.00 63.91 80 LYS A CA 1
ATOM 641 C C . LYS A 1 80 ? 1.451 9.668 -8.025 1.00 63.91 80 LYS A C 1
ATOM 643 O O . LYS A 1 80 ? 1.526 9.205 -6.905 1.00 63.91 80 LYS A O 1
ATOM 648 N N . LYS A 1 81 ? 0.275 9.949 -8.600 1.00 61.00 81 LYS A N 1
ATOM 649 C CA . LYS A 1 81 ? -1.025 9.603 -7.992 1.00 61.00 81 LYS A CA 1
ATOM 650 C C . LYS A 1 81 ? -1.383 8.116 -8.084 1.00 61.00 81 LYS A C 1
ATOM 652 O O . LYS A 1 81 ? -2.255 7.675 -7.348 1.00 61.00 81 LYS A O 1
ATOM 657 N N . LYS A 1 82 ? -0.808 7.383 -9.040 1.00 55.59 82 LYS A N 1
ATOM 658 C CA . LYS A 1 82 ? -1.035 5.940 -9.213 1.00 55.59 82 LYS A CA 1
ATOM 659 C C . LYS A 1 82 ? -0.084 5.107 -8.362 1.00 55.59 82 LYS A C 1
ATOM 661 O O . LYS A 1 82 ? -0.472 4.032 -7.930 1.00 55.59 82 LYS A O 1
ATOM 666 N N . VAL A 1 83 ? 1.132 5.604 -8.152 1.00 57.22 83 VAL A N 1
ATOM 667 C CA . VAL A 1 83 ? 2.104 4.998 -7.244 1.00 57.22 83 VAL A CA 1
ATOM 668 C C . VAL A 1 83 ? 1.627 5.277 -5.826 1.00 57.22 83 VAL A C 1
ATOM 670 O O . VAL A 1 83 ? 1.577 6.433 -5.407 1.00 57.22 83 VAL A O 1
ATOM 673 N N . GLN A 1 84 ? 1.221 4.231 -5.112 1.00 59.78 84 GLN A N 1
ATOM 674 C CA . GLN A 1 84 ? 0.934 4.353 -3.691 1.00 59.78 84 GLN A CA 1
ATOM 675 C C . GLN A 1 84 ? 2.226 4.773 -2.982 1.00 59.78 84 GLN A C 1
ATOM 677 O O . GLN A 1 84 ? 3.298 4.238 -3.271 1.00 59.78 84 GLN A O 1
ATOM 682 N N . THR A 1 85 ? 2.144 5.771 -2.104 1.00 56.38 85 THR A N 1
ATOM 683 C CA . THR A 1 85 ? 3.281 6.203 -1.292 1.00 56.38 85 THR A CA 1
ATOM 684 C C . THR A 1 85 ? 3.793 5.003 -0.506 1.00 56.38 85 THR A C 1
ATOM 686 O O . THR A 1 85 ? 3.026 4.342 0.193 1.00 56.38 85 THR A O 1
ATOM 689 N N . GLU A 1 86 ? 5.074 4.673 -0.676 1.00 56.50 86 GLU A N 1
ATOM 690 C CA . GLU A 1 86 ? 5.682 3.533 0.005 1.00 56.50 86 GLU A CA 1
ATOM 691 C C . GLU A 1 86 ? 5.380 3.558 1.500 1.00 56.50 86 GLU A C 1
ATOM 693 O O . GLU A 1 86 ? 5.551 4.587 2.155 1.00 56.50 86 GLU A O 1
ATOM 698 N N . ALA A 1 87 ? 4.996 2.385 2.007 1.00 56.53 87 ALA A N 1
ATOM 699 C CA . ALA A 1 87 ? 4.685 2.079 3.400 1.00 56.53 87 ALA A CA 1
ATOM 700 C C . ALA A 1 87 ? 3.313 2.483 3.942 1.00 56.53 87 ALA A C 1
ATOM 702 O O . ALA A 1 87 ? 3.014 2.138 5.087 1.00 56.53 87 ALA A O 1
ATOM 703 N N . GLU A 1 88 ? 2.443 3.118 3.154 1.00 70.25 88 GLU A N 1
ATOM 704 C CA . GLU A 1 88 ? 1.036 3.191 3.550 1.00 70.25 88 GLU A CA 1
ATOM 705 C C . GLU A 1 88 ? 0.349 1.838 3.306 1.00 70.25 88 GLU A C 1
ATOM 707 O O . GLU A 1 88 ? 0.454 1.279 2.208 1.00 70.25 88 GLU A O 1
ATOM 712 N N . PRO A 1 89 ? -0.352 1.279 4.310 1.00 75.31 89 PRO A N 1
ATOM 713 C CA . PRO A 1 89 ? -1.033 0.006 4.144 1.00 75.31 89 PRO A CA 1
ATOM 714 C C . PRO A 1 89 ? -2.147 0.138 3.103 1.00 75.31 89 PRO A C 1
ATOM 716 O O . PRO A 1 89 ? -2.906 1.108 3.087 1.00 75.31 89 PRO A O 1
ATOM 719 N N . TYR A 1 90 ? -2.285 -0.868 2.241 1.00 79.75 90 TYR A N 1
ATOM 720 C CA . TYR A 1 90 ? -3.445 -0.963 1.363 1.00 79.75 90 TYR A CA 1
ATOM 721 C C . TYR A 1 90 ? -4.678 -1.343 2.190 1.00 79.75 90 TYR A C 1
ATOM 723 O O . TYR A 1 90 ? -4.812 -2.480 2.644 1.00 79.75 90 TYR A O 1
ATOM 731 N N . LEU A 1 91 ? -5.577 -0.379 2.388 1.00 83.44 91 LEU A N 1
ATOM 732 C CA . LEU A 1 91 ? -6.804 -0.562 3.154 1.00 83.44 91 LEU A CA 1
ATOM 733 C C . LEU A 1 91 ? -7.988 -0.766 2.216 1.00 83.44 91 LEU A C 1
ATOM 735 O O . LEU A 1 91 ? -8.222 -0.000 1.281 1.00 83.44 91 LEU A O 1
ATOM 739 N N . ARG A 1 92 ? -8.772 -1.809 2.485 1.00 85.00 92 ARG A N 1
ATOM 740 C CA . ARG A 1 92 ? -10.026 -2.052 1.779 1.00 85.00 92 ARG A CA 1
ATOM 741 C C . ARG A 1 92 ? -11.065 -2.601 2.736 1.00 85.00 92 ARG A C 1
ATOM 743 O O . ARG A 1 92 ? -10.862 -3.640 3.355 1.00 85.00 92 ARG A O 1
ATOM 750 N N . THR A 1 93 ? -12.201 -1.921 2.802 1.00 88.12 93 THR A N 1
ATOM 751 C CA . THR A 1 93 ? -13.346 -2.341 3.610 1.00 88.12 93 THR A CA 1
ATOM 752 C C . THR A 1 93 ? -14.495 -2.684 2.682 1.00 88.12 93 THR A C 1
ATOM 754 O O . THR A 1 93 ? -14.802 -1.946 1.748 1.00 88.12 93 THR A O 1
ATOM 757 N N . ILE A 1 94 ? -15.074 -3.864 2.883 1.00 87.00 94 ILE A N 1
ATOM 758 C CA . ILE A 1 94 ? -16.149 -4.386 2.045 1.00 87.00 94 ILE A CA 1
ATOM 759 C C . ILE A 1 94 ? -17.224 -4.937 2.967 1.00 87.00 94 ILE A C 1
ATOM 761 O O . ILE A 1 94 ? -16.925 -5.653 3.922 1.00 87.00 94 ILE A O 1
ATOM 765 N N . GLN A 1 95 ? -18.479 -4.635 2.653 1.00 86.62 95 GLN A N 1
ATOM 766 C CA . GLN A 1 95 ? -19.605 -5.242 3.339 1.00 86.62 95 GLN A CA 1
ATOM 767 C C . GLN A 1 95 ? -19.790 -6.681 2.846 1.00 86.62 95 GLN A C 1
ATOM 769 O O . GLN A 1 95 ? -19.995 -6.928 1.657 1.00 86.62 95 GLN A O 1
ATOM 774 N N . ALA A 1 96 ? -19.702 -7.637 3.768 1.00 84.50 96 ALA A N 1
ATOM 775 C CA . ALA A 1 96 ? -19.910 -9.051 3.491 1.00 84.50 96 ALA A CA 1
ATOM 776 C C . ALA A 1 96 ? -21.383 -9.307 3.098 1.00 84.50 96 ALA A C 1
ATOM 778 O O . ALA A 1 96 ? -22.264 -9.091 3.931 1.00 84.50 96 ALA A O 1
ATOM 779 N N . PRO A 1 97 ? -21.688 -9.770 1.866 1.00 82.44 97 PRO A N 1
ATOM 780 C CA . PRO A 1 97 ? -23.077 -9.963 1.438 1.00 82.44 97 PRO A CA 1
ATOM 781 C C . PRO A 1 97 ? -23.762 -11.164 2.104 1.00 82.44 97 PRO A C 1
ATOM 783 O O . PRO A 1 97 ? -24.986 -11.197 2.195 1.00 82.44 97 PRO A O 1
ATOM 786 N N . LEU A 1 98 ? -22.995 -12.170 2.536 1.00 82.06 98 LEU A N 1
ATOM 787 C CA . LEU A 1 98 ? -23.502 -13.417 3.108 1.00 82.06 98 LEU A CA 1
ATOM 788 C C . LEU A 1 98 ? -22.609 -13.853 4.269 1.00 82.06 98 LEU A C 1
ATOM 790 O O . LEU A 1 98 ? -21.392 -13.723 4.209 1.00 82.06 98 LEU A O 1
ATOM 794 N N . ALA A 1 99 ? -23.190 -14.427 5.319 1.00 82.75 99 ALA A N 1
ATOM 795 C CA . ALA A 1 99 ? -22.388 -15.063 6.356 1.00 82.75 99 ALA A CA 1
ATOM 796 C C . ALA A 1 99 ? -21.724 -16.326 5.785 1.00 82.75 99 ALA A C 1
ATOM 798 O O . ALA A 1 99 ? -22.399 -17.192 5.226 1.00 82.75 99 ALA A O 1
ATOM 799 N N . GLY A 1 100 ? -20.405 -16.437 5.915 1.00 82.12 100 GLY A N 1
ATOM 800 C CA . GLY A 1 100 ? -19.675 -17.576 5.380 1.00 82.12 100 GLY A CA 1
ATOM 801 C C . GLY A 1 100 ? -18.166 -17.415 5.459 1.00 82.12 100 GLY A C 1
ATOM 802 O O . GLY A 1 100 ? -17.645 -16.535 6.143 1.00 82.12 100 GLY A O 1
ATOM 803 N N . TRP A 1 101 ? -17.478 -18.300 4.748 1.00 79.88 101 TRP A N 1
ATOM 804 C CA . TRP A 1 101 ? -16.025 -18.311 4.655 1.00 79.88 101 TRP A CA 1
ATOM 805 C C . TRP A 1 101 ? -15.567 -17.440 3.490 1.00 79.88 101 TRP A C 1
ATOM 807 O O . TRP A 1 101 ? -16.055 -17.582 2.369 1.00 79.88 101 TRP A O 1
ATOM 817 N N . TYR A 1 102 ? -14.604 -16.567 3.766 1.00 82.38 102 TYR A N 1
ATOM 818 C CA . TYR A 1 102 ? -13.974 -15.702 2.778 1.00 82.38 102 TYR A CA 1
ATOM 819 C C . TYR A 1 102 ? -12.515 -16.099 2.602 1.00 82.38 102 TYR A C 1
ATOM 821 O O . TYR A 1 102 ? -11.839 -16.453 3.568 1.00 82.38 102 TYR A O 1
ATOM 829 N N . ARG A 1 103 ? -12.027 -16.024 1.362 1.00 81.62 103 ARG A N 1
ATOM 830 C CA . ARG A 1 103 ? -10.629 -16.283 1.030 1.00 81.62 103 ARG A CA 1
ATOM 831 C C . ARG A 1 103 ? -9.981 -15.010 0.518 1.00 81.62 103 ARG A C 1
ATOM 833 O O . ARG A 1 103 ? -10.473 -14.403 -0.428 1.00 81.62 103 ARG A O 1
ATOM 840 N N . PHE A 1 104 ? -8.858 -14.654 1.123 1.00 85.12 104 PHE A N 1
ATOM 841 C CA . PHE A 1 104 ? -7.999 -13.578 0.658 1.00 85.12 104 PHE A CA 1
ATOM 842 C C . PHE A 1 104 ? -6.735 -14.187 0.050 1.00 85.12 104 PHE A C 1
ATOM 844 O O . PHE A 1 104 ? -6.078 -15.016 0.680 1.00 85.12 104 PHE A O 1
ATOM 851 N N . CYS A 1 105 ? -6.425 -13.822 -1.193 1.00 83.88 105 CYS A N 1
ATOM 852 C CA . CYS A 1 105 ? -5.266 -14.331 -1.917 1.00 83.88 105 CYS A CA 1
ATOM 853 C C . CYS A 1 105 ? -4.356 -13.169 -2.293 1.00 83.88 105 CYS A C 1
ATOM 855 O O . CYS A 1 105 ? -4.791 -12.239 -2.969 1.00 83.88 105 CYS A O 1
ATOM 857 N N . VAL A 1 106 ? -3.083 -13.268 -1.917 1.00 84.12 106 VAL A N 1
ATOM 858 C CA . VAL A 1 106 ? -2.037 -12.358 -2.381 1.00 84.12 106 VAL A CA 1
ATOM 859 C C . VAL A 1 106 ? -1.182 -13.115 -3.383 1.00 84.12 106 VAL A C 1
ATOM 861 O O . VAL A 1 106 ? -0.694 -14.208 -3.096 1.00 84.12 106 VAL A O 1
ATOM 864 N N . LYS A 1 107 ? -1.031 -12.554 -4.581 1.00 83.69 107 LYS A N 1
ATOM 865 C CA . LYS A 1 107 ? -0.214 -13.134 -5.643 1.00 83.69 107 LYS A CA 1
ATOM 866 C C . LYS A 1 107 ? 0.716 -12.065 -6.187 1.00 83.69 107 LYS A C 1
ATOM 868 O O . LYS A 1 107 ? 0.258 -10.995 -6.568 1.00 83.69 107 LYS A O 1
ATOM 873 N N . ALA A 1 108 ? 1.998 -12.392 -6.269 1.00 79.38 108 ALA A N 1
ATOM 874 C CA . ALA A 1 108 ? 2.959 -11.604 -7.019 1.00 79.38 108 ALA A CA 1
ATOM 875 C C . ALA A 1 108 ? 3.162 -12.201 -8.413 1.00 79.38 108 ALA A C 1
ATOM 877 O O . ALA A 1 108 ? 3.187 -13.423 -8.581 1.00 79.38 108 ALA A O 1
ATOM 878 N N . SER A 1 109 ? 3.284 -11.331 -9.414 1.00 73.69 109 SER A N 1
ATOM 879 C CA . SER A 1 109 ? 3.449 -11.740 -10.812 1.00 73.69 109 SER A CA 1
ATOM 880 C C . SER A 1 109 ? 4.884 -12.155 -11.132 1.00 73.69 109 SER A C 1
ATOM 882 O O . SER A 1 109 ? 5.090 -13.173 -11.787 1.00 73.69 109 SER A O 1
ATOM 884 N N . PHE A 1 110 ? 5.868 -11.383 -10.662 1.00 67.31 110 PHE A N 1
ATOM 885 C CA . PHE A 1 110 ? 7.271 -11.543 -11.065 1.00 67.31 110 PHE A CA 1
ATOM 886 C C . PHE A 1 110 ? 8.244 -11.725 -9.894 1.00 67.31 110 PHE A C 1
ATOM 888 O O . PHE A 1 110 ? 9.262 -12.391 -10.060 1.00 67.31 110 PHE A O 1
ATOM 895 N N . ASN A 1 111 ? 7.925 -11.181 -8.716 1.00 68.94 111 ASN A N 1
ATOM 896 C CA . ASN A 1 111 ? 8.861 -11.077 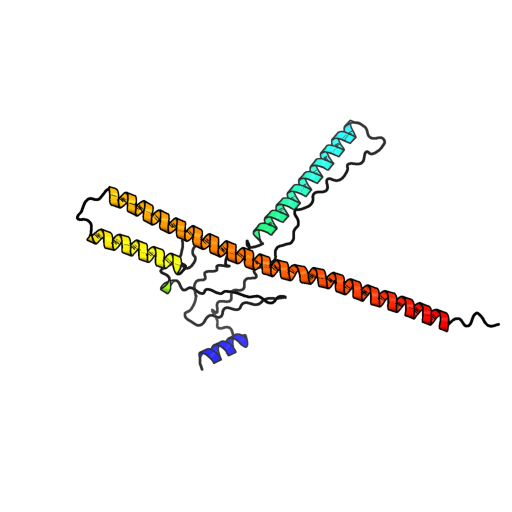-7.593 1.00 68.94 111 ASN A CA 1
ATOM 897 C C . ASN A 1 111 ? 8.364 -11.870 -6.374 1.00 68.94 111 ASN A C 1
ATOM 899 O O . ASN A 1 111 ? 7.165 -12.088 -6.215 1.00 68.94 111 ASN A O 1
ATOM 903 N N . GLN A 1 112 ? 9.274 -12.287 -5.489 1.00 71.56 112 GLN A N 1
ATOM 904 C CA . GLN A 1 112 ? 8.884 -12.751 -4.155 1.00 71.56 112 GLN A CA 1
ATOM 905 C C . GLN A 1 112 ? 8.481 -11.543 -3.309 1.00 71.56 112 GLN A C 1
ATOM 907 O O . GLN A 1 112 ? 9.183 -10.535 -3.301 1.00 71.56 112 GLN A O 1
ATOM 912 N N . ILE A 1 113 ? 7.348 -11.647 -2.617 1.00 72.00 113 ILE A N 1
ATOM 913 C CA . ILE A 1 113 ? 6.827 -10.578 -1.764 1.00 72.00 113 ILE A CA 1
ATOM 914 C C . ILE A 1 113 ? 6.645 -11.090 -0.340 1.00 72.00 113 ILE A C 1
ATOM 916 O O . ILE A 1 113 ? 6.209 -12.223 -0.128 1.00 72.00 113 ILE A O 1
ATOM 920 N N . THR A 1 114 ? 6.942 -10.227 0.624 1.00 73.19 114 THR A N 1
ATOM 921 C CA . THR A 1 114 ? 6.543 -10.401 2.019 1.00 73.19 114 THR A CA 1
ATOM 922 C C . THR A 1 114 ? 5.357 -9.480 2.250 1.00 73.19 114 THR A C 1
ATOM 924 O O . THR A 1 114 ? 5.480 -8.270 2.086 1.00 73.19 114 THR A O 1
ATOM 927 N N . ALA A 1 115 ? 4.201 -10.054 2.574 1.00 77.00 115 ALA A N 1
ATOM 928 C CA . ALA A 1 115 ? 2.985 -9.299 2.841 1.00 77.00 115 ALA A CA 1
ATOM 929 C C . ALA A 1 115 ? 2.571 -9.500 4.298 1.00 77.00 115 ALA A C 1
ATOM 931 O O . ALA A 1 115 ? 2.382 -10.632 4.743 1.00 77.00 115 ALA A O 1
ATOM 932 N N . GLU A 1 116 ? 2.406 -8.397 5.018 1.00 80.81 116 GLU A N 1
ATOM 933 C CA . GLU A 1 116 ? 1.750 -8.384 6.321 1.00 80.81 116 GLU A CA 1
ATOM 934 C C . GLU A 1 116 ? 0.267 -8.088 6.101 1.00 80.81 116 GLU A C 1
ATOM 936 O O . GLU A 1 116 ? -0.093 -7.129 5.416 1.00 80.81 116 GLU A O 1
ATOM 941 N N . ILE A 1 117 ? -0.597 -8.958 6.622 1.00 85.38 117 ILE A N 1
ATOM 942 C CA . ILE A 1 117 ? -2.039 -8.897 6.386 1.00 85.38 117 ILE A CA 1
ATOM 943 C C . ILE A 1 117 ? -2.728 -8.727 7.732 1.00 85.38 117 ILE A C 1
ATOM 945 O O . ILE A 1 117 ? -2.575 -9.565 8.620 1.00 85.38 117 ILE A O 1
ATOM 949 N N . ASP A 1 118 ? -3.521 -7.667 7.847 1.00 86.06 118 ASP A N 1
ATOM 950 C CA . ASP A 1 118 ? -4.383 -7.408 8.994 1.00 86.06 118 ASP A CA 1
ATOM 951 C C . ASP A 1 118 ? -5.849 -7.452 8.542 1.00 86.06 118 ASP A C 1
ATOM 953 O O . ASP A 1 118 ? -6.270 -6.706 7.656 1.00 86.06 118 ASP A O 1
ATOM 957 N N . LEU A 1 119 ? -6.615 -8.379 9.116 1.00 87.75 119 LEU A N 1
ATOM 958 C CA . LEU A 1 119 ? -8.021 -8.616 8.796 1.00 87.75 119 LEU A CA 1
ATOM 959 C C . LEU A 1 119 ? -8.860 -8.203 9.996 1.00 87.75 119 LEU A C 1
ATOM 961 O O . LEU A 1 119 ? -8.729 -8.772 11.078 1.00 87.75 119 LEU A O 1
ATOM 965 N N . ARG A 1 120 ? -9.759 -7.242 9.784 1.00 88.38 120 ARG A N 1
ATOM 966 C CA . ARG A 1 120 ? -10.594 -6.681 10.849 1.00 88.38 120 ARG A CA 1
ATOM 967 C C . ARG A 1 120 ? -12.066 -6.812 10.518 1.00 88.38 120 ARG A C 1
ATOM 969 O O . ARG A 1 120 ? -12.477 -6.679 9.364 1.00 88.38 120 ARG A O 1
ATOM 976 N N . LYS A 1 121 ? -12.865 -7.034 11.557 1.00 88.50 121 LYS A N 1
ATOM 977 C CA . LYS A 1 121 ? -14.320 -7.123 11.471 1.00 88.50 121 LYS A CA 1
ATOM 978 C C . LYS A 1 121 ? -14.952 -6.026 12.313 1.00 88.50 121 LYS A C 1
ATOM 980 O O . LYS A 1 121 ? -14.664 -5.909 13.498 1.00 88.50 121 LYS A O 1
ATOM 985 N N . GLU A 1 122 ? -15.871 -5.279 11.717 1.00 88.31 122 GLU A N 1
ATOM 986 C CA . GLU A 1 122 ? -16.568 -4.166 12.374 1.00 88.31 122 GLU A CA 1
ATOM 987 C C . GLU A 1 122 ? -17.170 -4.554 13.737 1.00 88.31 122 GLU A C 1
ATOM 989 O O . GLU A 1 122 ? -17.006 -3.829 14.714 1.00 88.31 122 GLU A O 1
ATOM 994 N N . SER A 1 123 ? -17.783 -5.742 13.835 1.00 85.75 123 SER A N 1
ATOM 995 C CA . SER A 1 123 ? -18.423 -6.214 15.072 1.00 85.75 123 SER A CA 1
ATOM 996 C C . SER A 1 123 ? -17.469 -6.402 16.255 1.00 85.75 123 SER A C 1
ATOM 998 O O . SER A 1 123 ? -17.927 -6.455 17.388 1.00 85.75 123 SER A O 1
ATOM 1000 N N . GLU A 1 124 ? -16.173 -6.582 15.997 1.00 83.88 124 GLU A N 1
ATOM 1001 C CA . GLU A 1 124 ? -15.151 -6.770 17.037 1.00 83.88 124 GLU A CA 1
ATOM 1002 C C . GLU A 1 124 ? -14.417 -5.465 17.357 1.00 83.88 124 GLU A C 1
ATOM 1004 O O . GLU A 1 124 ? -13.959 -5.278 18.481 1.00 83.88 124 GLU A O 1
ATOM 1009 N N . PHE A 1 125 ? -14.328 -4.554 16.385 1.00 81.12 125 PHE A N 1
ATOM 1010 C CA . PHE A 1 125 ? -13.514 -3.341 16.481 1.00 81.12 125 PHE A CA 1
ATOM 1011 C C . PHE A 1 125 ? -14.308 -2.064 16.780 1.00 81.12 125 PHE A C 1
ATOM 1013 O O . PHE A 1 125 ? -13.727 -0.987 16.835 1.00 81.12 125 PHE A O 1
ATOM 1020 N N . GLY A 1 126 ? -15.611 -2.182 17.039 1.00 74.75 126 GLY A N 1
ATOM 1021 C CA . GLY A 1 126 ? -16.412 -1.085 17.589 1.00 74.75 126 GLY A CA 1
ATOM 1022 C C . GLY A 1 126 ? -16.942 -0.084 16.563 1.00 74.75 126 GLY A C 1
ATOM 1023 O O . GLY A 1 126 ? -17.530 0.912 16.969 1.00 74.75 126 GLY A O 1
ATOM 1024 N N . GLY A 1 127 ? -16.796 -0.360 15.262 1.00 83.00 127 GLY A N 1
ATOM 1025 C CA . GLY A 1 127 ? -17.373 0.453 14.190 1.00 83.00 127 GLY A CA 1
ATOM 1026 C C . GLY A 1 127 ? -16.398 0.791 13.064 1.00 83.00 127 GLY A C 1
ATOM 1027 O O . GLY A 1 127 ? -15.387 0.109 12.852 1.00 83.00 127 GLY A O 1
ATOM 1028 N N . LEU A 1 128 ? -16.753 1.842 12.325 1.00 85.19 128 LEU A N 1
ATOM 1029 C CA . LEU A 1 128 ? -15.987 2.400 11.216 1.00 85.19 128 LEU A CA 1
ATOM 1030 C C . LEU A 1 128 ? -15.382 3.750 11.619 1.00 85.19 128 LEU A C 1
ATOM 1032 O O . LEU A 1 128 ? -16.011 4.520 12.341 1.00 85.19 128 LEU A O 1
ATOM 1036 N N . ASP A 1 129 ? -14.181 4.012 11.119 1.00 81.94 129 ASP A N 1
ATOM 1037 C CA . ASP A 1 129 ? -13.464 5.283 11.208 1.00 81.94 129 ASP A CA 1
ATOM 1038 C C . ASP A 1 129 ? -14.126 6.364 10.329 1.00 81.94 129 ASP A C 1
ATOM 1040 O O . ASP A 1 129 ? -15.003 6.061 9.511 1.00 81.94 129 ASP A O 1
ATOM 1044 N N . GLU A 1 130 ? -13.664 7.614 10.430 1.00 82.12 130 GLU A N 1
ATOM 1045 C CA . GLU A 1 130 ? -14.138 8.743 9.606 1.00 82.12 130 GLU A CA 1
ATOM 1046 C C . GLU A 1 130 ? -13.998 8.469 8.096 1.00 82.12 130 GLU A C 1
ATOM 1048 O O . GLU A 1 130 ? -14.853 8.865 7.301 1.00 82.12 130 GLU A O 1
ATOM 1053 N N . ASP A 1 131 ? -12.970 7.707 7.713 1.00 79.50 131 ASP A N 1
ATOM 1054 C CA . ASP A 1 131 ? -12.694 7.289 6.333 1.00 79.50 131 ASP A CA 1
ATOM 1055 C C . ASP A 1 131 ? -13.527 6.072 5.873 1.00 79.50 131 ASP A C 1
ATOM 1057 O O . ASP A 1 131 ? -13.381 5.590 4.747 1.00 79.50 131 ASP A O 1
ATOM 1061 N N . GLY A 1 132 ? -14.411 5.543 6.727 1.00 82.75 132 GLY A N 1
ATOM 1062 C CA . GLY A 1 132 ? -15.260 4.387 6.419 1.00 82.75 132 GLY A CA 1
ATOM 1063 C C . GLY A 1 132 ? -14.538 3.035 6.483 1.00 82.75 132 GLY A C 1
ATOM 1064 O O . GLY A 1 132 ? -15.031 2.039 5.946 1.00 82.75 132 GLY A O 1
ATOM 1065 N N . HIS A 1 133 ? -13.374 2.986 7.133 1.00 86.94 133 HIS A N 1
ATOM 1066 C CA . HIS A 1 133 ? -12.590 1.770 7.350 1.00 86.94 133 HIS A CA 1
ATOM 1067 C C . HIS A 1 133 ? -12.786 1.199 8.755 1.00 86.94 133 HIS A C 1
ATOM 1069 O O . HIS A 1 133 ? -13.109 1.920 9.684 1.00 86.94 133 HIS A O 1
ATOM 1075 N N . VAL A 1 134 ? -12.583 -0.108 8.942 1.00 87.06 134 VAL A N 1
ATOM 1076 C CA . VAL A 1 134 ? -12.687 -0.720 10.279 1.00 87.06 134 VAL A CA 1
ATOM 1077 C C . VAL A 1 134 ? -11.515 -0.274 11.156 1.00 87.06 134 VAL A C 1
ATOM 1079 O O . VAL A 1 134 ? -10.349 -0.425 10.765 1.00 87.06 134 VAL A O 1
ATOM 1082 N N . MET A 1 135 ? -11.841 0.209 12.357 1.00 83.25 135 MET A N 1
ATOM 1083 C CA . MET A 1 135 ? -10.880 0.738 13.326 1.00 83.25 135 MET A CA 1
ATOM 1084 C C . MET A 1 135 ? -9.745 -0.244 13.632 1.00 83.25 135 MET A C 1
ATOM 1086 O O . MET A 1 135 ? -9.931 -1.460 13.715 1.00 83.25 135 MET A O 1
ATOM 1090 N N . THR A 1 136 ? -8.538 0.289 13.803 1.00 83.88 136 THR A N 1
ATOM 1091 C CA . THR A 1 136 ? -7.375 -0.462 14.298 1.00 83.88 136 THR A CA 1
ATOM 1092 C C . THR A 1 136 ? -7.558 -0.831 15.775 1.00 83.88 136 THR A C 1
ATOM 1094 O O . THR A 1 136 ? -8.264 -0.150 16.519 1.00 83.88 136 THR A O 1
ATOM 1097 N N . ASN A 1 137 ? -6.855 -1.868 16.252 1.00 82.88 137 ASN A N 1
ATOM 1098 C CA . ASN A 1 137 ? -6.863 -2.198 17.686 1.00 82.88 137 ASN A CA 1
ATOM 1099 C C . ASN A 1 137 ? -6.374 -1.020 18.543 1.00 82.88 137 ASN A C 1
ATOM 1101 O O . ASN A 1 137 ? -6.886 -0.776 19.627 1.00 82.88 137 ASN A O 1
ATOM 1105 N N . GLN A 1 138 ? -5.396 -0.269 18.037 1.00 80.44 138 GLN A N 1
ATOM 1106 C CA . GLN A 1 138 ? -4.822 0.868 18.744 1.00 80.44 138 GLN A CA 1
ATOM 1107 C C . GLN A 1 138 ? -5.811 2.038 18.852 1.00 80.44 138 GLN A C 1
ATOM 1109 O O . GLN A 1 138 ? -5.914 2.640 19.917 1.00 80.44 138 GLN A O 1
ATOM 1114 N N . GLN A 1 139 ? -6.576 2.325 17.792 1.00 80.69 139 GLN A N 1
ATOM 1115 C CA . GLN A 1 139 ? -7.672 3.301 17.839 1.00 80.69 139 GLN A CA 1
ATOM 1116 C C . GLN A 1 139 ? -8.763 2.863 18.821 1.00 80.69 139 GLN A C 1
ATOM 1118 O O . GLN A 1 139 ? -9.183 3.661 19.653 1.00 80.69 139 GLN A O 1
ATOM 1123 N N . ARG A 1 140 ? -9.154 1.582 18.799 1.00 83.50 140 ARG A N 1
ATOM 1124 C CA . ARG A 1 140 ? -10.144 1.042 19.741 1.00 83.50 140 ARG A CA 1
ATOM 1125 C C . ARG A 1 140 ? -9.698 1.189 21.197 1.00 83.50 140 ARG A C 1
ATOM 1127 O O . ARG A 1 140 ? -10.476 1.653 22.021 1.00 83.50 140 ARG A O 1
ATOM 1134 N N . ILE A 1 141 ? -8.450 0.829 21.508 1.00 84.69 141 ILE A N 1
ATOM 1135 C CA . ILE A 1 141 ? -7.892 0.973 22.863 1.00 84.69 141 ILE A CA 1
ATOM 1136 C C . ILE A 1 141 ? -7.927 2.439 23.299 1.00 84.69 141 ILE A C 1
ATOM 1138 O O . ILE A 1 141 ? -8.314 2.718 24.427 1.00 84.69 141 ILE A O 1
ATOM 1142 N N . MET A 1 142 ? -7.591 3.383 22.415 1.00 80.75 142 MET A N 1
ATOM 1143 C CA . MET A 1 142 ? -7.686 4.807 22.746 1.00 80.75 142 MET A CA 1
ATOM 1144 C C . MET A 1 142 ? -9.113 5.249 23.060 1.00 80.75 142 MET A C 1
ATOM 1146 O O . MET A 1 142 ? -9.315 5.967 24.034 1.00 80.75 142 MET A O 1
ATOM 1150 N N . GLU A 1 143 ? -10.097 4.831 22.264 1.00 82.19 143 GLU A N 1
ATOM 1151 C CA . GLU A 1 143 ? -11.498 5.164 22.534 1.00 82.19 143 GLU A CA 1
ATOM 1152 C C . GLU A 1 143 ? -12.003 4.537 23.835 1.00 82.19 143 GLU A C 1
ATOM 1154 O O . GLU A 1 143 ? -12.762 5.160 24.574 1.00 82.19 143 GLU A O 1
ATOM 1159 N N . GLU A 1 144 ? -11.607 3.296 24.119 1.00 84.56 144 GLU A N 1
ATOM 1160 C CA . GLU A 1 144 ? -11.946 2.610 25.366 1.00 84.56 144 GLU A CA 1
ATOM 1161 C C . GLU A 1 144 ? -11.301 3.303 26.572 1.00 84.56 144 GLU A C 1
ATOM 1163 O O . GLU A 1 144 ? -11.980 3.549 27.567 1.00 84.56 144 GLU A O 1
ATOM 1168 N N . GLU A 1 145 ? -10.026 3.684 26.475 1.00 82.81 145 GLU A N 1
ATOM 1169 C CA . GLU A 1 145 ? -9.328 4.456 27.505 1.00 82.81 145 GLU A CA 1
ATOM 1170 C C . GLU A 1 145 ? -9.934 5.848 27.701 1.00 82.81 145 GLU A C 1
ATOM 1172 O O . GLU A 1 145 ? -10.033 6.324 28.833 1.00 82.81 145 GLU A O 1
ATOM 1177 N N . GLU A 1 146 ? -10.346 6.511 26.620 1.00 81.62 146 GLU A N 1
ATOM 1178 C CA . GLU A 1 146 ? -11.023 7.801 26.699 1.00 81.62 146 GLU A CA 1
ATOM 1179 C C . GLU A 1 146 ? -12.364 7.668 27.426 1.00 81.62 146 GLU A C 1
ATOM 1181 O O . GLU A 1 146 ? -12.615 8.404 28.383 1.00 81.62 146 GLU A O 1
ATOM 1186 N N . LYS A 1 147 ? -13.173 6.667 27.058 1.00 83.31 147 LYS A N 1
ATOM 1187 C CA . LYS A 1 147 ? -14.435 6.355 27.745 1.00 83.31 147 LYS A CA 1
ATOM 1188 C C . LYS A 1 147 ? -14.210 6.002 29.215 1.00 83.31 147 LYS A C 1
ATOM 1190 O O . LYS A 1 147 ? -14.989 6.439 30.059 1.00 83.31 147 LYS A O 1
ATOM 1195 N N . ALA A 1 148 ? -13.164 5.242 29.537 1.00 82.50 148 ALA A N 1
ATOM 1196 C CA . ALA A 1 148 ? -12.829 4.884 30.914 1.00 82.50 148 ALA A CA 1
ATOM 1197 C C . ALA A 1 148 ? -12.433 6.117 31.743 1.00 82.50 148 ALA A C 1
ATOM 1199 O O . ALA A 1 148 ? -12.935 6.295 32.850 1.00 82.50 148 ALA A O 1
ATOM 1200 N N . MET A 1 149 ? -11.610 7.017 31.190 1.00 73.88 149 MET A N 1
ATOM 1201 C CA . MET A 1 149 ? -11.272 8.278 31.860 1.00 73.88 149 MET A CA 1
ATOM 1202 C C . MET A 1 149 ? -12.504 9.153 32.096 1.00 73.88 149 MET A C 1
ATOM 1204 O O . MET A 1 149 ? -12.612 9.780 33.151 1.00 73.88 149 MET A O 1
ATOM 1208 N N . ASP A 1 150 ? -13.435 9.198 31.146 1.00 75.25 150 ASP A N 1
ATOM 1209 C CA . ASP A 1 150 ? -14.664 9.976 31.292 1.00 75.25 150 ASP A CA 1
ATOM 1210 C C . ASP A 1 15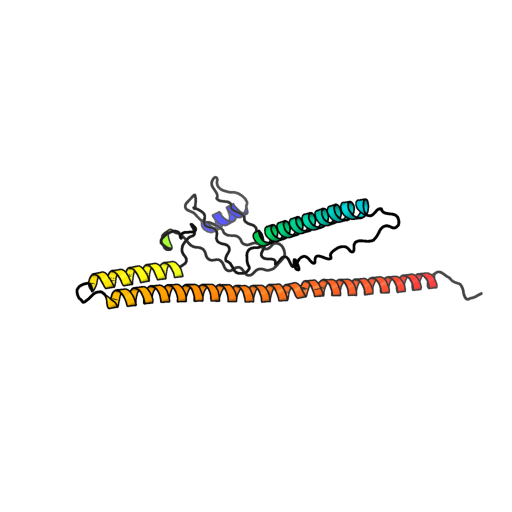0 ? -15.601 9.359 32.359 1.00 75.25 150 ASP A C 1
ATOM 1212 O O . ASP A 1 150 ? -16.191 10.088 33.159 1.00 75.25 150 ASP A O 1
ATOM 1216 N N . GLN A 1 151 ? -15.674 8.025 32.456 1.00 73.75 151 GLN A N 1
ATOM 1217 C CA . GLN A 1 151 ? -16.462 7.309 33.476 1.00 73.75 151 GLN A CA 1
ATOM 1218 C C . GLN A 1 151 ? -15.894 7.451 34.893 1.00 73.75 151 GLN A C 1
ATOM 1220 O O . GLN A 1 151 ? -16.645 7.756 35.822 1.00 73.75 151 GLN A O 1
ATOM 1225 N N . ASP A 1 152 ? -14.578 7.295 35.061 1.00 65.88 152 ASP A N 1
ATOM 1226 C CA . ASP A 1 152 ? -13.899 7.534 36.342 1.00 65.88 152 ASP A CA 1
ATOM 1227 C C . ASP A 1 152 ? -14.107 8.979 36.814 1.00 65.88 152 ASP A C 1
ATOM 1229 O O . ASP A 1 152 ? -14.155 9.266 38.009 1.00 65.88 152 ASP A O 1
ATOM 1233 N N . THR A 1 153 ? -14.285 9.906 35.873 1.00 59.97 153 THR A N 1
ATOM 1234 C CA . THR A 1 153 ? -14.527 11.313 36.174 1.00 59.97 153 THR A CA 1
ATOM 1235 C C . THR A 1 153 ? -15.941 11.561 36.691 1.00 59.97 153 THR A C 1
ATOM 1237 O O . THR A 1 153 ? -16.074 12.230 37.714 1.00 59.97 153 THR A O 1
ATOM 1240 N N . ALA A 1 154 ? -16.973 10.972 36.075 1.00 56.84 154 ALA A N 1
ATOM 1241 C CA . ALA A 1 154 ? -18.360 11.086 36.544 1.00 56.84 154 ALA A CA 1
ATOM 1242 C C . ALA A 1 154 ? -18.550 10.560 37.983 1.00 56.84 154 ALA A C 1
ATOM 1244 O O . ALA A 1 154 ? -19.411 11.036 38.720 1.00 56.84 154 ALA A O 1
ATOM 1245 N N . ALA A 1 155 ? -17.714 9.612 38.422 1.00 57.97 155 ALA A N 1
ATOM 1246 C CA . ALA A 1 155 ? -17.699 9.121 39.802 1.00 57.97 155 ALA A CA 1
ATOM 1247 C C . ALA A 1 155 ? -16.981 10.065 40.798 1.00 57.97 155 ALA A C 1
ATOM 1249 O O . ALA A 1 155 ? -17.188 9.949 42.006 1.00 57.97 155 ALA A O 1
ATOM 1250 N N . ILE A 1 156 ? -16.143 10.992 40.312 1.00 55.84 156 ILE A N 1
ATOM 1251 C CA . ILE A 1 156 ? -15.267 11.879 41.107 1.00 55.84 156 ILE A CA 1
ATOM 1252 C C . ILE A 1 156 ? -15.765 13.345 41.133 1.00 55.84 156 ILE A C 1
ATOM 1254 O O . ILE A 1 156 ? -15.212 14.153 41.879 1.00 55.84 156 ILE A O 1
ATOM 1258 N N . GLU A 1 157 ? -16.837 13.693 40.405 1.00 54.56 157 GLU A N 1
ATOM 1259 C CA . GLU A 1 157 ? -17.480 15.029 40.266 1.00 54.56 157 GLU A CA 1
ATOM 1260 C C . GLU A 1 157 ? -18.039 15.672 41.571 1.00 54.56 157 GLU A C 1
ATOM 1262 O O . GLU A 1 157 ? -19.009 16.427 41.566 1.00 54.56 157 GLU A O 1
ATOM 1267 N N . GLY A 1 158 ? -17.421 15.415 42.725 1.00 56.16 158 GLY A N 1
ATOM 1268 C CA . GLY A 1 158 ? -17.668 16.109 43.990 1.00 56.16 158 GLY A CA 1
ATOM 1269 C C . GLY A 1 158 ? -16.580 17.103 44.428 1.00 56.16 158 GLY A C 1
ATOM 1270 O O . GLY A 1 158 ? -16.779 17.770 45.444 1.00 56.16 158 GLY A O 1
ATOM 1271 N N . ILE A 1 159 ? -15.419 17.213 43.754 1.00 54.28 159 ILE A N 1
ATOM 1272 C CA . ILE A 1 159 ? -14.276 18.008 44.263 1.00 54.28 159 ILE A CA 1
ATOM 1273 C C . ILE A 1 159 ? -13.563 18.840 43.163 1.00 54.28 159 ILE A C 1
ATOM 1275 O O . ILE A 1 159 ? -12.718 18.332 42.438 1.00 54.28 159 ILE A O 1
ATOM 1279 N N . LYS A 1 160 ? -13.852 20.158 43.157 1.00 56.31 160 LYS A N 1
ATOM 1280 C CA . LYS A 1 160 ? -13.154 21.330 42.549 1.00 56.31 160 LYS A CA 1
ATOM 1281 C C . LYS A 1 160 ? -12.593 21.182 41.114 1.00 56.31 160 LYS A C 1
ATOM 1283 O O . LYS A 1 160 ? -11.453 20.784 40.893 1.00 56.31 160 LYS A O 1
ATOM 1288 N N . ASP A 1 161 ? -13.355 21.731 40.163 1.00 58.81 161 ASP A N 1
ATOM 1289 C CA . ASP A 1 161 ? -13.422 21.273 38.766 1.00 58.81 161 ASP A CA 1
ATOM 1290 C C . ASP A 1 161 ? -12.627 22.019 37.675 1.00 58.81 161 ASP A C 1
ATOM 1292 O O . ASP A 1 161 ? -12.705 21.618 36.520 1.00 58.81 161 ASP A O 1
ATOM 1296 N N . LYS A 1 162 ? -11.864 23.089 37.932 1.00 63.22 162 LYS A N 1
ATOM 1297 C CA . LYS A 1 162 ? -11.309 23.895 36.809 1.00 63.22 162 LYS A CA 1
ATOM 1298 C C . LYS A 1 162 ? -9.885 23.530 36.381 1.00 63.22 162 LYS A C 1
ATOM 1300 O O . LYS A 1 162 ? -9.642 23.312 35.195 1.00 63.22 162 LYS A O 1
ATOM 1305 N N . ASP A 1 163 ? -8.960 23.389 37.326 1.00 64.19 163 ASP A N 1
ATOM 1306 C CA . ASP A 1 163 ? -7.545 23.137 36.999 1.00 64.19 163 ASP A CA 1
ATOM 1307 C C . ASP A 1 163 ? -7.294 21.678 36.566 1.00 64.19 163 ASP A C 1
ATOM 1309 O O . ASP A 1 163 ? -6.423 21.393 35.736 1.00 64.19 163 ASP A O 1
ATOM 1313 N N . PHE A 1 164 ? -8.122 20.746 37.053 1.00 72.31 164 PHE A N 1
ATOM 1314 C CA . PHE A 1 164 ? -8.086 19.346 36.629 1.00 72.31 164 PHE A CA 1
ATOM 1315 C C . PHE A 1 164 ? -8.632 19.144 35.215 1.00 72.31 164 PHE A C 1
ATOM 1317 O O . PHE A 1 164 ? -8.101 18.308 34.486 1.00 72.31 164 PHE A O 1
ATOM 1324 N N . GLN A 1 165 ? -9.637 19.916 34.790 1.00 73.94 165 GLN A N 1
ATOM 1325 C CA . GLN A 1 165 ? -10.151 19.838 33.419 1.00 73.94 165 GLN A CA 1
ATOM 1326 C C . GLN A 1 165 ? -9.098 20.292 32.404 1.00 73.94 165 GLN A C 1
ATOM 1328 O O . GLN A 1 165 ? -8.844 19.577 31.439 1.00 73.94 165 GLN A O 1
ATOM 1333 N N . ALA A 1 166 ? -8.414 21.414 32.655 1.00 78.69 166 ALA A N 1
ATOM 1334 C CA . ALA A 1 166 ? -7.350 21.900 31.775 1.00 78.69 166 ALA A CA 1
ATOM 1335 C C . ALA A 1 166 ? -6.191 20.893 31.651 1.00 78.69 166 ALA A C 1
ATOM 1337 O O . ALA A 1 166 ? -5.770 20.562 30.542 1.00 78.69 166 ALA A O 1
ATOM 1338 N N . THR A 1 167 ? -5.729 20.347 32.781 1.00 80.69 167 THR A N 1
ATOM 1339 C CA . THR A 1 167 ? -4.661 19.333 32.801 1.00 80.69 167 THR A CA 1
ATOM 1340 C C . THR A 1 167 ? -5.087 18.047 32.083 1.00 80.69 167 THR A C 1
ATOM 1342 O O . THR A 1 167 ? -4.288 17.446 31.368 1.00 80.69 167 THR A O 1
ATOM 1345 N N . ARG A 1 168 ? -6.353 17.627 32.216 1.00 75.31 168 ARG A N 1
ATOM 1346 C CA . ARG A 1 168 ? -6.895 16.451 31.513 1.00 75.31 168 ARG A CA 1
ATOM 1347 C C . ARG A 1 168 ? -6.957 16.652 30.009 1.00 75.31 168 ARG A C 1
ATOM 1349 O O . ARG A 1 168 ? -6.536 15.760 29.281 1.00 75.31 168 ARG A O 1
ATOM 1356 N N . THR A 1 169 ? -7.442 17.800 29.541 1.00 81.56 169 THR A N 1
ATOM 1357 C CA . THR A 1 169 ? -7.480 18.102 28.104 1.00 81.56 169 THR A CA 1
ATOM 1358 C C . THR A 1 169 ? -6.073 18.079 27.516 1.00 81.56 169 THR A C 1
ATOM 1360 O O . THR A 1 169 ? -5.855 17.445 26.488 1.00 81.56 169 THR A O 1
ATOM 1363 N N . GLN A 1 170 ? -5.098 18.661 28.222 1.00 85.56 170 GLN A N 1
ATOM 1364 C CA . GLN A 1 170 ? -3.689 18.596 27.826 1.00 85.56 170 GLN A CA 1
ATOM 1365 C C . GLN A 1 170 ? -3.144 17.160 27.829 1.00 85.56 170 GLN A C 1
ATOM 1367 O O . GLN A 1 170 ? -2.411 16.782 26.921 1.00 85.56 170 GLN A O 1
ATOM 1372 N N . LEU A 1 171 ? -3.517 16.331 28.811 1.00 84.69 171 LEU A N 1
ATOM 1373 C CA . LEU A 1 171 ? -3.109 14.925 28.863 1.00 84.69 171 LEU A CA 1
ATOM 1374 C C . LEU A 1 171 ? -3.713 14.108 27.706 1.00 84.69 171 LEU A C 1
ATOM 1376 O O . LEU A 1 171 ? -3.006 13.303 27.099 1.00 84.69 171 LEU A O 1
ATOM 1380 N N . LYS A 1 172 ? -4.998 14.324 27.386 1.00 83.19 172 LYS A N 1
ATOM 1381 C CA . LYS A 1 172 ? -5.680 13.707 26.235 1.00 83.19 172 LYS A CA 1
ATOM 1382 C C . LYS A 1 172 ? -4.984 14.095 24.929 1.00 83.19 172 LYS A C 1
ATOM 1384 O O . LYS A 1 172 ? -4.656 13.228 24.122 1.00 83.19 172 LYS A O 1
ATOM 1389 N N . GLU A 1 173 ? -4.687 15.380 24.753 1.00 86.69 173 GLU A N 1
ATOM 1390 C CA . GLU A 1 173 ? -3.984 15.890 23.575 1.00 86.69 173 GLU A CA 1
ATOM 1391 C C . GLU A 1 173 ? -2.571 15.305 23.450 1.00 86.69 173 GLU A C 1
ATO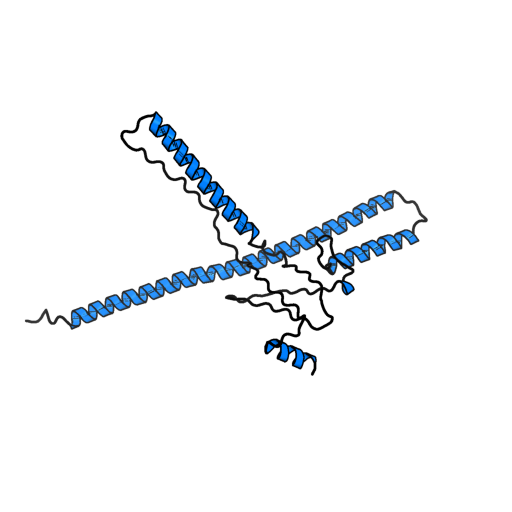M 1393 O O . GLU A 1 173 ? -2.181 14.844 22.377 1.00 86.69 173 GLU A O 1
ATOM 1398 N N . LEU A 1 174 ? -1.826 15.229 24.556 1.00 87.50 174 LEU A N 1
ATOM 1399 C CA . LEU A 1 174 ? -0.477 14.666 24.573 1.00 87.50 174 LEU A CA 1
ATOM 1400 C C . LEU A 1 174 ? -0.474 13.175 24.218 1.00 87.50 174 LEU A C 1
ATOM 1402 O O . LEU A 1 174 ? 0.389 12.736 23.460 1.00 87.50 174 LEU A O 1
ATOM 1406 N N . ARG A 1 175 ? -1.452 12.397 24.701 1.00 82.56 175 ARG A N 1
ATOM 1407 C CA . ARG A 1 175 ? -1.615 10.985 24.309 1.00 82.56 175 ARG A CA 1
ATOM 1408 C C . ARG A 1 175 ? -1.935 10.840 22.825 1.00 82.56 175 ARG A C 1
ATOM 1410 O O . ARG A 1 175 ? -1.326 10.004 22.161 1.00 82.56 175 ARG A O 1
ATOM 1417 N N . LYS A 1 176 ? -2.834 11.676 22.297 1.00 84.25 176 LYS A N 1
ATOM 1418 C CA . LYS A 1 176 ? -3.178 11.685 20.869 1.00 84.25 176 LYS A CA 1
ATOM 1419 C C . LYS A 1 176 ? -1.954 12.004 20.006 1.00 84.25 176 LYS A C 1
ATOM 1421 O O . LYS A 1 176 ? -1.689 11.292 19.043 1.00 84.25 176 LYS A O 1
ATOM 1426 N N . LEU A 1 177 ? -1.175 13.016 20.392 1.00 87.94 177 LEU A N 1
ATOM 1427 C CA . LEU A 1 177 ? 0.073 13.386 19.718 1.00 87.94 177 LEU A CA 1
ATOM 1428 C C . LEU A 1 177 ? 1.129 12.282 19.799 1.00 87.94 177 LEU A C 1
ATOM 1430 O O . LEU A 1 177 ? 1.781 11.987 18.804 1.00 87.94 177 LEU A O 1
ATOM 1434 N N . LEU A 1 178 ? 1.304 11.656 20.963 1.00 87.31 178 LEU A N 1
ATOM 1435 C CA . LEU A 1 178 ? 2.269 10.571 21.131 1.00 87.31 178 LEU A CA 1
ATOM 1436 C C . LEU A 1 178 ? 1.915 9.367 20.256 1.00 87.31 178 LEU A C 1
ATOM 1438 O O . LEU A 1 178 ? 2.808 8.775 19.651 1.00 87.31 178 LEU A O 1
ATOM 1442 N N . ASN A 1 179 ? 0.627 9.040 20.148 1.00 81.56 179 ASN A N 1
ATOM 1443 C CA . ASN A 1 179 ? 0.172 7.986 19.254 1.00 81.56 179 ASN A CA 1
ATOM 1444 C C . ASN A 1 179 ? 0.411 8.358 17.782 1.00 81.56 179 ASN A C 1
ATOM 1446 O O . ASN A 1 179 ? 1.030 7.583 17.063 1.00 81.56 179 ASN A O 1
ATOM 1450 N N . ASP A 1 180 ? 0.040 9.569 17.360 1.00 82.88 180 ASP A N 1
ATOM 1451 C CA . ASP A 1 180 ? 0.316 10.057 15.999 1.00 82.88 180 ASP A CA 1
ATOM 1452 C C . ASP A 1 180 ? 1.820 10.028 15.657 1.00 82.88 180 ASP A C 1
ATOM 1454 O O . ASP A 1 180 ? 2.225 9.668 14.554 1.00 82.88 180 ASP A O 1
ATOM 1458 N N . ILE A 1 181 ? 2.690 10.339 16.621 1.00 87.00 181 ILE A N 1
ATOM 1459 C CA . ILE A 1 181 ? 4.141 10.204 16.443 1.00 87.00 181 ILE A CA 1
ATOM 1460 C C . ILE A 1 181 ? 4.538 8.731 16.314 1.00 87.00 181 ILE A C 1
ATOM 1462 O O . ILE A 1 181 ? 5.356 8.395 15.460 1.00 87.00 181 ILE A O 1
ATOM 1466 N N . GLN A 1 182 ? 3.987 7.848 17.145 1.00 85.19 182 GLN A N 1
ATOM 1467 C CA . GLN A 1 182 ? 4.296 6.421 17.108 1.00 85.19 182 GLN A CA 1
ATOM 1468 C C . GLN A 1 182 ? 3.869 5.778 15.781 1.00 85.19 182 GLN A C 1
ATOM 1470 O O . GLN A 1 182 ? 4.638 4.994 15.221 1.00 85.19 182 GLN A O 1
ATOM 1475 N N . THR A 1 183 ? 2.689 6.122 15.256 1.00 79.44 183 THR A N 1
ATOM 1476 C CA . THR A 1 183 ? 2.209 5.633 13.954 1.00 79.44 183 THR A CA 1
ATOM 1477 C C . THR A 1 183 ? 3.050 6.180 12.807 1.00 79.44 183 THR A C 1
ATOM 1479 O O . THR A 1 183 ? 3.464 5.422 11.934 1.00 79.44 183 THR A O 1
ATOM 1482 N N . LYS A 1 184 ? 3.414 7.466 12.833 1.00 82.50 184 LYS A N 1
ATOM 1483 C CA . LYS A 1 184 ? 4.333 8.036 11.835 1.00 82.50 184 LYS A CA 1
ATOM 1484 C C . LYS A 1 184 ? 5.710 7.381 11.884 1.00 82.50 184 LYS A C 1
ATOM 1486 O O . LYS A 1 184 ? 6.298 7.085 10.849 1.00 82.50 184 LYS A O 1
ATOM 1491 N N . GLN A 1 185 ? 6.229 7.099 13.078 1.00 83.00 185 GLN A N 1
ATOM 1492 C CA . GLN A 1 185 ? 7.505 6.403 13.233 1.00 83.00 185 GLN A CA 1
ATOM 1493 C C . GLN A 1 185 ? 7.457 4.963 12.715 1.00 83.00 185 GLN A C 1
ATOM 1495 O O . GLN A 1 185 ? 8.448 4.498 12.149 1.00 83.00 185 GLN A O 1
ATOM 1500 N N . SER A 1 186 ? 6.349 4.240 12.905 1.00 78.44 186 SER A N 1
ATOM 1501 C CA . SER A 1 186 ? 6.213 2.887 12.358 1.00 78.44 186 SER A CA 1
ATOM 1502 C C . SER A 1 186 ? 6.124 2.907 10.830 1.00 78.44 186 SER A C 1
ATOM 1504 O O . SER A 1 186 ? 6.808 2.113 10.184 1.00 78.44 186 SER A O 1
ATOM 1506 N N . GLN A 1 187 ? 5.390 3.862 10.254 1.00 76.50 187 GLN A N 1
ATOM 1507 C CA . GLN A 1 187 ? 5.313 4.075 8.806 1.00 76.50 187 GLN A CA 1
ATOM 1508 C C . GLN A 1 187 ? 6.679 4.405 8.195 1.00 76.50 187 GLN A C 1
ATOM 1510 O O . GLN A 1 187 ? 7.080 3.776 7.220 1.00 76.50 187 GLN A O 1
ATOM 1515 N N . GLU A 1 188 ? 7.447 5.319 8.792 1.00 76.38 188 GLU A N 1
ATOM 1516 C CA . GLU A 1 188 ? 8.789 5.655 8.294 1.00 76.38 188 GLU A CA 1
ATOM 1517 C C . GLU A 1 188 ? 9.758 4.466 8.380 1.00 76.38 188 GLU A C 1
ATOM 1519 O O . GLU A 1 188 ? 10.563 4.245 7.475 1.00 76.38 188 GLU A O 1
ATOM 1524 N N . ARG A 1 189 ? 9.671 3.634 9.429 1.00 80.12 189 ARG A N 1
ATOM 1525 C CA . ARG A 1 189 ? 10.480 2.402 9.516 1.00 80.12 189 ARG A CA 1
ATOM 1526 C C . ARG A 1 189 ? 10.127 1.408 8.417 1.00 80.12 189 ARG A C 1
ATOM 1528 O O . ARG A 1 189 ? 11.034 0.845 7.808 1.00 80.12 189 ARG A O 1
ATOM 1535 N N . LEU A 1 190 ? 8.835 1.208 8.163 1.00 73.38 190 LEU A N 1
ATOM 1536 C CA . LEU A 1 190 ? 8.363 0.365 7.065 1.00 73.38 190 LEU A CA 1
ATOM 1537 C C . LEU A 1 190 ? 8.847 0.914 5.723 1.00 73.38 190 LEU A C 1
ATOM 1539 O O . LEU A 1 190 ? 9.345 0.157 4.896 1.00 73.38 190 LEU A O 1
ATOM 1543 N N . ARG A 1 191 ? 8.803 2.235 5.540 1.00 74.38 191 ARG A N 1
ATOM 1544 C CA . ARG A 1 191 ? 9.293 2.905 4.335 1.00 74.38 191 ARG A CA 1
ATOM 1545 C C . ARG A 1 191 ? 10.777 2.663 4.117 1.00 74.38 191 ARG A C 1
ATOM 1547 O O . ARG A 1 191 ? 11.171 2.278 3.024 1.00 74.38 191 ARG A O 1
ATOM 1554 N N . LEU A 1 192 ? 11.600 2.834 5.148 1.00 74.38 192 LEU A N 1
ATOM 1555 C CA . LEU A 1 192 ? 13.035 2.554 5.064 1.00 74.38 192 LEU A CA 1
ATOM 1556 C C . LEU A 1 192 ? 13.323 1.074 4.778 1.00 74.38 192 LEU A C 1
ATOM 1558 O O . LEU A 1 192 ? 14.236 0.775 4.013 1.00 74.38 192 LEU A O 1
ATOM 1562 N N . ALA A 1 193 ? 12.547 0.155 5.359 1.00 73.56 193 ALA A N 1
ATOM 1563 C CA . ALA A 1 193 ? 12.676 -1.275 5.090 1.00 73.56 193 ALA A CA 1
ATOM 1564 C C . ALA A 1 193 ? 12.322 -1.616 3.633 1.00 73.56 193 ALA A C 1
ATOM 1566 O O . ALA A 1 193 ? 13.055 -2.361 2.983 1.00 73.56 193 ALA A O 1
ATOM 1567 N N . VAL A 1 194 ? 11.248 -1.024 3.100 1.00 70.19 194 VAL A N 1
ATOM 1568 C CA . VAL A 1 194 ? 10.866 -1.153 1.687 1.00 70.19 194 VAL A CA 1
ATOM 1569 C C . VAL A 1 194 ? 11.942 -0.553 0.785 1.00 70.19 194 VAL A C 1
ATOM 1571 O O . VAL A 1 194 ? 12.370 -1.225 -0.144 1.00 70.19 194 VAL A O 1
ATOM 1574 N N . HIS A 1 195 ? 12.465 0.640 1.089 1.00 67.56 195 HIS A N 1
ATOM 1575 C CA . HIS A 1 195 ? 13.591 1.234 0.352 1.00 67.56 195 HIS A CA 1
ATOM 1576 C C . HIS A 1 195 ? 14.814 0.330 0.334 1.00 67.56 195 HIS A C 1
ATOM 1578 O O . HIS A 1 195 ? 15.432 0.156 -0.711 1.00 67.56 195 HIS A O 1
ATOM 1584 N N . ALA A 1 196 ? 15.174 -0.251 1.478 1.00 68.75 196 ALA A N 1
ATOM 1585 C CA . ALA A 1 196 ? 16.306 -1.161 1.565 1.00 68.75 196 ALA A CA 1
ATOM 1586 C C . ALA A 1 196 ? 16.091 -2.397 0.677 1.00 68.75 196 ALA A C 1
ATOM 1588 O O . ALA A 1 196 ? 16.970 -2.728 -0.119 1.00 68.75 196 ALA A O 1
ATOM 1589 N N . ALA A 1 197 ? 14.906 -3.014 0.745 1.00 65.38 197 ALA A N 1
ATOM 1590 C CA . ALA A 1 197 ? 14.552 -4.177 -0.066 1.00 65.38 197 ALA A CA 1
ATOM 1591 C C . ALA A 1 197 ? 14.500 -3.853 -1.572 1.00 65.38 197 ALA A C 1
ATOM 1593 O O . ALA A 1 197 ? 15.067 -4.580 -2.389 1.00 65.38 197 ALA A O 1
ATOM 1594 N N . THR A 1 198 ? 13.870 -2.740 -1.955 1.00 64.62 198 THR A N 1
ATOM 1595 C CA . THR A 1 198 ? 13.762 -2.297 -3.353 1.00 64.62 198 THR A CA 1
ATOM 1596 C C . THR A 1 198 ? 15.123 -1.907 -3.919 1.00 64.62 198 THR A C 1
ATOM 1598 O O . THR A 1 198 ? 15.434 -2.244 -5.061 1.00 64.62 198 THR A O 1
ATOM 1601 N N . ASN A 1 199 ? 15.967 -1.232 -3.137 1.00 64.88 199 ASN A N 1
ATOM 1602 C CA . ASN A 1 199 ? 17.301 -0.832 -3.575 1.00 64.88 199 ASN A CA 1
ATOM 1603 C C . ASN A 1 199 ? 18.232 -2.044 -3.747 1.00 64.88 199 ASN A C 1
ATOM 1605 O O . ASN A 1 199 ? 18.910 -2.157 -4.771 1.00 64.88 199 ASN A O 1
ATOM 1609 N N . GLU A 1 200 ? 18.210 -2.998 -2.808 1.00 63.41 200 GLU A N 1
ATOM 1610 C CA . GLU A 1 200 ? 18.918 -4.277 -2.956 1.00 63.41 200 GLU A CA 1
ATOM 1611 C C . GLU A 1 200 ? 18.460 -5.015 -4.226 1.00 63.41 200 GLU A C 1
ATOM 1613 O O . GLU A 1 200 ? 19.277 -5.512 -5.007 1.00 63.41 200 GLU A O 1
ATOM 1618 N N . HIS A 1 201 ? 17.153 -5.009 -4.499 1.00 57.34 201 HIS A N 1
ATOM 1619 C CA . HIS A 1 201 ? 16.599 -5.654 -5.682 1.00 57.34 201 HIS A CA 1
ATOM 1620 C C . HIS A 1 201 ? 16.932 -4.917 -6.993 1.00 57.34 201 HIS A C 1
ATOM 1622 O O . HIS A 1 201 ? 17.220 -5.562 -8.004 1.00 57.34 201 HIS A O 1
ATOM 1628 N N . SER A 1 202 ? 16.976 -3.582 -6.992 1.00 55.47 202 SER A N 1
ATOM 1629 C CA . SER A 1 202 ? 17.395 -2.760 -8.140 1.00 55.47 202 SER A CA 1
ATOM 1630 C C . SER A 1 202 ? 18.832 -3.077 -8.570 1.00 55.47 202 SER A C 1
ATOM 1632 O O . SER A 1 202 ? 19.115 -3.257 -9.761 1.00 55.47 202 SER A O 1
ATOM 1634 N N . HIS A 1 203 ? 19.728 -3.269 -7.595 1.00 52.34 203 HIS A N 1
ATOM 1635 C CA . HIS A 1 203 ? 21.121 -3.635 -7.848 1.00 52.34 203 HIS A CA 1
ATOM 1636 C C . HIS A 1 203 ? 21.251 -4.960 -8.627 1.00 52.34 203 HIS A C 1
ATOM 1638 O O . HIS A 1 203 ? 22.152 -5.118 -9.455 1.00 52.34 203 HIS A O 1
ATOM 1644 N N . SER A 1 204 ? 20.313 -5.899 -8.443 1.00 57.78 204 SER A N 1
ATOM 1645 C CA . SER A 1 204 ? 20.317 -7.181 -9.160 1.00 57.78 204 SER A CA 1
ATOM 1646 C C . SER A 1 204 ? 20.030 -7.040 -10.662 1.00 57.78 204 SER A C 1
ATOM 1648 O O . SER A 1 204 ? 20.701 -7.678 -11.472 1.00 57.78 204 SER A O 1
ATOM 1650 N N . ARG A 1 205 ? 19.104 -6.158 -11.071 1.00 59.81 205 ARG A N 1
ATOM 1651 C CA . ARG A 1 205 ? 18.795 -5.921 -12.496 1.00 59.81 205 ARG A CA 1
ATOM 1652 C C . ARG A 1 205 ? 19.956 -5.244 -13.222 1.00 59.81 205 ARG A C 1
ATOM 1654 O O . ARG A 1 205 ? 20.261 -5.604 -14.358 1.00 59.81 205 ARG A O 1
ATOM 1661 N N . MET A 1 206 ? 20.638 -4.314 -12.553 1.00 61.84 206 MET A N 1
ATOM 1662 C CA . MET A 1 206 ? 21.839 -3.675 -13.095 1.00 61.84 206 MET A CA 1
ATOM 1663 C C . MET A 1 206 ? 22.970 -4.694 -13.304 1.00 61.84 206 MET A C 1
ATOM 1665 O O . MET A 1 206 ? 23.605 -4.700 -14.359 1.00 61.84 206 MET A O 1
ATOM 1669 N N . ALA A 1 207 ? 23.169 -5.606 -12.346 1.00 66.00 207 ALA A N 1
ATOM 1670 C CA . ALA A 1 207 ? 24.146 -6.686 -12.465 1.00 66.00 207 ALA A CA 1
ATOM 1671 C C . ALA A 1 207 ? 23.775 -7.723 -13.545 1.00 66.00 207 ALA A C 1
ATOM 1673 O O . ALA A 1 207 ? 24.656 -8.240 -14.226 1.00 66.00 207 ALA A O 1
ATOM 1674 N N . LEU A 1 208 ? 22.484 -8.016 -13.748 1.00 69.19 208 LEU A N 1
ATOM 1675 C CA . LEU A 1 208 ? 22.034 -8.944 -14.793 1.00 69.19 208 LEU A CA 1
ATOM 1676 C C . LEU A 1 208 ? 22.280 -8.401 -16.205 1.00 69.19 208 LEU A C 1
ATOM 1678 O O . LEU A 1 208 ? 22.692 -9.168 -17.075 1.00 69.19 208 LEU A O 1
ATOM 1682 N N . ASN A 1 209 ? 22.083 -7.100 -16.434 1.00 77.00 209 ASN A N 1
ATOM 1683 C CA . ASN A 1 209 ? 22.356 -6.490 -17.738 1.00 77.00 209 ASN A CA 1
ATOM 1684 C C . ASN A 1 209 ? 23.852 -6.482 -18.065 1.00 77.00 209 ASN A C 1
ATOM 1686 O O . ASN A 1 209 ? 24.224 -6.868 -19.172 1.00 77.00 209 ASN A O 1
ATOM 1690 N N . SER A 1 210 ? 24.711 -6.123 -17.105 1.00 80.19 210 SER A N 1
ATOM 1691 C CA . SER A 1 210 ? 26.163 -6.157 -17.328 1.00 80.19 210 SER A CA 1
ATOM 1692 C C . SER A 1 210 ? 26.683 -7.589 -17.522 1.00 80.19 210 SER A C 1
ATOM 1694 O O . SER A 1 210 ? 27.556 -7.836 -18.357 1.00 80.19 210 SER A O 1
ATOM 1696 N N . LEU A 1 211 ? 26.106 -8.570 -16.818 1.00 84.00 211 LEU A N 1
ATOM 1697 C CA . LEU A 1 211 ? 26.437 -9.986 -16.986 1.00 84.00 211 LEU A CA 1
ATOM 1698 C C . LEU A 1 211 ? 26.000 -10.516 -18.362 1.00 84.00 211 LEU A C 1
ATOM 1700 O O . LEU A 1 211 ? 26.790 -11.182 -19.032 1.00 84.00 211 LEU A O 1
ATOM 1704 N N . MET A 1 212 ? 24.787 -10.185 -18.819 1.00 86.88 212 MET A N 1
ATOM 1705 C CA . MET A 1 212 ? 24.306 -10.510 -20.172 1.00 86.88 212 MET A CA 1
ATOM 1706 C C . MET A 1 212 ? 25.204 -9.906 -21.249 1.00 86.88 212 MET A C 1
ATOM 1708 O O . MET A 1 212 ? 25.585 -10.594 -22.194 1.00 86.88 212 MET A O 1
ATOM 1712 N N . GLU A 1 213 ? 25.583 -8.640 -21.086 1.00 86.88 213 GLU A N 1
ATOM 1713 C CA . GLU A 1 213 ? 26.485 -7.946 -21.999 1.00 86.88 213 GLU A CA 1
ATOM 1714 C C . GLU A 1 213 ? 27.854 -8.641 -22.071 1.00 86.88 213 GLU A C 1
ATOM 1716 O O . GLU A 1 213 ? 28.355 -8.924 -23.160 1.00 86.88 213 GLU A O 1
ATOM 1721 N N . THR A 1 214 ? 28.416 -9.039 -20.927 1.00 90.94 214 THR A N 1
ATOM 1722 C CA . THR A 1 214 ? 29.692 -9.773 -20.878 1.00 90.94 214 THR A CA 1
ATOM 1723 C C . THR A 1 214 ? 29.601 -11.133 -21.583 1.00 90.94 214 THR A C 1
ATOM 1725 O O . THR A 1 214 ? 30.506 -11.509 -22.334 1.00 90.94 214 THR A O 1
ATOM 1728 N N . ILE A 1 215 ? 28.498 -11.866 -21.395 1.00 90.19 215 ILE A N 1
ATOM 1729 C CA . ILE A 1 215 ? 28.249 -13.138 -22.093 1.00 90.19 215 ILE A CA 1
ATOM 1730 C C . ILE A 1 215 ? 28.119 -12.910 -23.602 1.00 90.19 215 ILE A C 1
ATOM 1732 O O . ILE A 1 215 ? 28.711 -13.652 -24.389 1.00 90.19 215 ILE A O 1
ATOM 1736 N N . LEU A 1 216 ? 27.389 -11.875 -24.019 1.00 92.88 216 LEU A N 1
ATOM 1737 C CA . LEU A 1 216 ? 27.226 -11.520 -25.427 1.00 92.88 216 LEU A CA 1
ATOM 1738 C C . LEU A 1 216 ? 28.584 -11.212 -26.076 1.00 92.88 216 LEU A C 1
ATOM 1740 O O . LEU A 1 216 ? 28.873 -11.722 -27.159 1.00 92.88 216 LEU A O 1
ATOM 1744 N N . PHE A 1 217 ? 29.455 -10.463 -25.395 1.00 93.06 217 PHE A N 1
ATOM 1745 C CA . PHE A 1 217 ? 30.813 -10.200 -25.872 1.00 93.06 217 PHE A CA 1
ATOM 1746 C C . PHE A 1 217 ? 31.656 -11.476 -25.980 1.00 93.06 217 PHE A C 1
ATOM 1748 O O . PHE A 1 217 ? 32.352 -11.657 -26.983 1.00 93.06 217 PHE A O 1
ATOM 1755 N N . MET A 1 218 ? 31.571 -12.403 -25.020 1.00 91.62 218 MET A N 1
ATOM 1756 C CA . MET A 1 218 ? 32.250 -13.703 -25.135 1.00 91.62 218 MET A CA 1
ATOM 1757 C C . MET A 1 218 ? 31.741 -14.522 -26.329 1.00 91.62 218 MET A C 1
ATOM 1759 O O . MET A 1 218 ? 32.534 -15.136 -27.042 1.00 91.62 218 MET A O 1
AT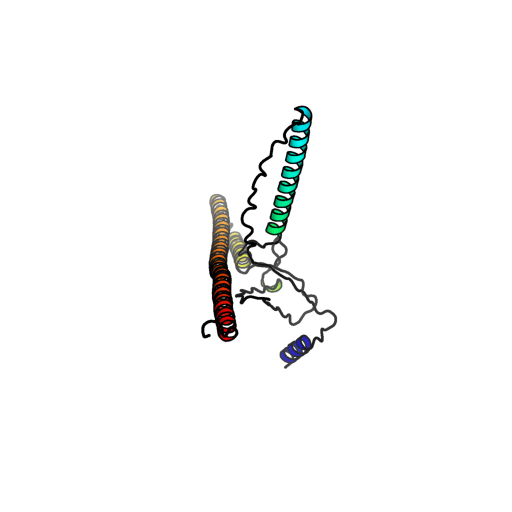OM 1763 N N . LEU A 1 219 ? 30.432 -14.509 -26.590 1.00 93.62 219 LEU A N 1
ATOM 1764 C CA . LEU A 1 219 ? 29.845 -15.218 -27.728 1.00 93.62 219 LEU A CA 1
ATOM 1765 C C . LEU A 1 219 ? 30.268 -14.603 -29.065 1.00 93.62 219 LEU A C 1
ATOM 1767 O O . LEU A 1 219 ? 30.672 -15.332 -29.971 1.00 93.62 219 LEU A O 1
ATOM 1771 N N . VAL A 1 220 ? 30.223 -13.274 -29.188 1.00 94.88 220 VAL A N 1
ATOM 1772 C CA . VAL A 1 220 ? 30.627 -12.562 -30.410 1.00 94.88 220 VAL A CA 1
ATOM 1773 C C . VAL A 1 220 ? 32.115 -12.761 -30.686 1.00 94.88 220 VAL A C 1
ATOM 1775 O O . VAL A 1 220 ? 32.485 -13.094 -31.812 1.00 94.88 220 VAL A O 1
ATOM 1778 N N . THR A 1 221 ? 32.973 -12.632 -29.674 1.00 93.81 221 THR A N 1
ATOM 1779 C CA . THR A 1 221 ? 34.420 -12.859 -29.829 1.00 93.81 221 THR A CA 1
ATOM 1780 C C . THR A 1 221 ? 34.731 -14.322 -30.156 1.00 93.81 221 THR A C 1
ATOM 1782 O O . THR A 1 221 ? 35.528 -14.596 -31.056 1.00 93.81 221 THR A O 1
ATOM 1785 N N . GLY A 1 222 ? 34.044 -15.281 -29.527 1.00 92.38 222 GLY A N 1
ATOM 1786 C CA . GLY A 1 222 ? 34.134 -16.701 -29.876 1.00 92.38 222 GLY A CA 1
ATOM 1787 C C . GLY A 1 222 ? 33.711 -16.984 -31.322 1.00 92.38 222 GLY A C 1
ATOM 1788 O O . GLY A 1 222 ? 34.402 -17.709 -32.044 1.00 92.38 222 GLY A O 1
ATOM 1789 N N . TYR A 1 223 ? 32.624 -16.361 -31.781 1.00 93.31 223 TYR A N 1
ATOM 1790 C CA . TYR A 1 223 ? 32.146 -16.465 -33.160 1.00 93.31 223 TYR A CA 1
ATOM 1791 C C . TYR A 1 223 ? 33.126 -15.841 -34.167 1.00 93.31 223 TYR A C 1
ATOM 1793 O O . TYR A 1 223 ? 33.393 -16.424 -35.221 1.00 93.31 223 TYR A O 1
ATOM 1801 N N . GLN A 1 224 ? 33.734 -14.699 -33.839 1.00 89.19 224 GLN A N 1
ATOM 1802 C CA . GLN A 1 224 ? 34.785 -14.080 -34.653 1.00 89.19 224 GLN A CA 1
ATOM 1803 C C . GLN A 1 224 ? 36.009 -14.998 -34.787 1.00 89.19 224 GLN A C 1
ATOM 1805 O O . GLN A 1 224 ? 36.483 -15.247 -35.894 1.00 89.19 224 GLN A O 1
ATOM 1810 N N . VAL A 1 225 ? 36.490 -15.588 -33.690 1.00 90.75 225 VAL A N 1
ATOM 1811 C CA . VAL A 1 225 ? 37.624 -16.528 -33.736 1.00 90.75 225 VAL A CA 1
ATOM 1812 C C . VAL A 1 225 ? 37.273 -17.785 -34.534 1.00 90.75 225 VAL A C 1
ATOM 1814 O O . VAL A 1 225 ? 38.093 -18.274 -35.316 1.00 90.75 225 VAL A O 1
ATOM 1817 N N . TYR A 1 226 ? 36.054 -18.307 -34.375 1.00 90.94 226 TYR A N 1
ATOM 1818 C CA . TYR A 1 226 ? 35.574 -19.463 -35.130 1.00 90.94 226 TYR A CA 1
ATOM 1819 C C . TYR A 1 226 ? 35.527 -19.186 -36.635 1.00 90.94 226 TYR A C 1
ATOM 1821 O O . TYR A 1 226 ? 36.047 -19.982 -37.422 1.00 90.94 226 TYR A O 1
ATOM 1829 N N . THR A 1 227 ? 34.945 -18.055 -37.038 1.00 87.81 227 THR A N 1
ATOM 1830 C CA . THR A 1 227 ? 34.827 -17.673 -38.450 1.00 87.81 227 THR A CA 1
ATOM 1831 C C . THR A 1 227 ? 36.197 -17.440 -39.077 1.00 87.81 227 THR A C 1
ATOM 1833 O O . THR A 1 227 ? 36.455 -17.997 -40.142 1.00 87.81 227 THR A O 1
ATOM 1836 N N . ILE A 1 228 ? 37.122 -16.761 -38.387 1.00 85.75 228 ILE A N 1
ATOM 1837 C CA . ILE A 1 228 ? 38.512 -16.584 -38.836 1.00 85.75 228 ILE A CA 1
ATOM 1838 C C . ILE A 1 228 ? 39.218 -17.939 -39.003 1.00 85.75 228 ILE A C 1
ATOM 1840 O O . ILE A 1 228 ? 39.792 -18.214 -40.058 1.00 85.75 228 ILE A O 1
ATOM 1844 N N . ARG A 1 229 ? 39.137 -18.844 -38.015 1.00 80.81 229 ARG A N 1
ATOM 1845 C CA . ARG A 1 229 ? 39.720 -20.198 -38.128 1.00 80.81 229 ARG A CA 1
ATOM 1846 C C . ARG A 1 229 ? 39.119 -20.996 -39.280 1.00 80.81 229 ARG A C 1
ATOM 1848 O O . ARG A 1 229 ? 39.838 -21.746 -39.938 1.00 80.81 229 ARG A O 1
ATOM 1855 N N . ARG A 1 230 ? 37.809 -20.885 -39.504 1.00 79.81 230 ARG A N 1
ATOM 1856 C CA . ARG A 1 230 ? 37.119 -21.545 -40.619 1.00 79.81 230 ARG A CA 1
ATOM 1857 C C . ARG A 1 230 ? 37.591 -20.983 -41.961 1.00 79.81 230 ARG A C 1
ATOM 1859 O O . ARG A 1 230 ? 37.811 -21.769 -42.877 1.00 79.81 230 ARG A O 1
ATOM 1866 N N . TRP A 1 231 ? 37.805 -19.672 -42.044 1.00 80.00 231 TRP A N 1
ATOM 1867 C CA . TRP A 1 231 ? 38.329 -18.987 -43.226 1.00 80.00 231 TRP A CA 1
ATOM 1868 C C . TRP A 1 231 ? 39.756 -19.436 -43.564 1.00 80.00 231 TRP A C 1
ATOM 1870 O O . TRP A 1 231 ? 40.008 -19.890 -44.677 1.00 80.00 231 TRP A O 1
ATOM 1880 N N . PHE A 1 232 ? 40.665 -19.440 -42.584 1.00 74.50 232 PHE A N 1
ATOM 1881 C CA . PHE A 1 232 ? 42.052 -19.882 -42.788 1.00 74.50 232 PHE A CA 1
ATOM 1882 C C . PHE A 1 232 ? 42.194 -21.388 -43.058 1.00 74.50 232 PHE A C 1
ATOM 1884 O O . PHE A 1 232 ? 43.133 -21.800 -43.727 1.00 74.50 232 PHE A O 1
ATOM 1891 N N . LYS A 1 233 ? 41.259 -22.229 -42.594 1.00 68.12 233 LYS A N 1
ATOM 1892 C CA . LYS A 1 233 ? 41.218 -23.659 -42.964 1.00 68.12 233 LYS A CA 1
ATOM 1893 C C . LYS A 1 233 ? 40.664 -23.908 -44.373 1.00 68.12 233 LYS A C 1
ATOM 1895 O O . LYS A 1 233 ? 40.883 -24.987 -44.913 1.00 68.12 233 LYS A O 1
ATOM 1900 N N . GLY A 1 234 ? 39.911 -22.956 -44.932 1.00 61.62 234 GLY A N 1
ATOM 1901 C CA . GLY A 1 234 ? 39.275 -23.057 -46.250 1.00 61.62 234 GLY A CA 1
ATOM 1902 C C . GLY A 1 234 ? 40.088 -22.459 -47.400 1.00 61.62 234 GLY A C 1
ATOM 1903 O O . GLY A 1 234 ? 39.791 -22.755 -48.553 1.00 61.62 234 GLY A O 1
ATOM 1904 N N . ALA A 1 235 ? 41.113 -21.655 -47.109 1.00 59.38 235 ALA A N 1
ATOM 1905 C CA . ALA A 1 235 ? 42.032 -21.109 -48.101 1.00 59.38 235 ALA A CA 1
ATOM 1906 C C . ALA A 1 235 ? 43.368 -21.878 -48.065 1.00 59.38 235 ALA A C 1
ATOM 1908 O O . ALA A 1 235 ? 44.227 -21.559 -47.242 1.00 59.38 235 ALA A O 1
ATOM 1909 N N . PRO A 1 236 ? 43.598 -22.878 -48.941 1.00 59.25 236 PRO A N 1
ATOM 1910 C CA . PRO A 1 236 ? 44.924 -23.447 -49.136 1.00 59.25 236 PRO A CA 1
ATOM 1911 C C . PRO A 1 236 ? 45.750 -22.465 -49.974 1.00 59.25 236 PRO A C 1
ATOM 1913 O O . PRO A 1 236 ? 46.013 -22.701 -51.147 1.00 59.25 236 PRO A O 1
ATOM 1916 N N . VAL A 1 237 ? 46.112 -21.317 -49.402 1.00 62.25 237 VAL A N 1
ATOM 1917 C CA . VAL A 1 237 ? 46.973 -20.343 -50.079 1.00 62.25 237 VAL A CA 1
ATOM 1918 C C . VAL A 1 237 ? 48.009 -19.833 -49.094 1.00 62.25 237 VAL A C 1
ATOM 1920 O O . VAL A 1 237 ? 47.827 -18.813 -48.442 1.00 62.25 237 VAL A O 1
ATOM 1923 N N . LEU A 1 238 ? 49.072 -20.623 -48.971 1.00 56.03 238 LEU A N 1
ATOM 1924 C CA . LEU A 1 238 ? 50.478 -20.206 -49.003 1.00 56.03 238 LEU A CA 1
ATOM 1925 C C . LEU A 1 238 ? 51.300 -21.501 -49.040 1.00 56.03 238 LEU A C 1
ATOM 1927 O O . LEU A 1 238 ? 51.751 -22.014 -48.019 1.00 56.03 238 LEU A O 1
ATOM 1931 N N . GLY A 1 239 ? 51.382 -22.095 -50.233 1.00 52.81 239 GLY A N 1
ATOM 1932 C CA . GLY A 1 239 ? 52.039 -23.385 -50.428 1.00 52.81 239 GLY A CA 1
ATOM 1933 C C . GLY A 1 239 ? 51.987 -23.950 -51.847 1.00 52.81 239 GLY A C 1
ATOM 1934 O O . GLY A 1 239 ? 51.862 -25.164 -51.981 1.00 52.81 239 GLY A O 1
ATOM 1935 N N . ARG A 1 240 ? 52.058 -23.109 -52.888 1.00 40.25 240 ARG A N 1
ATOM 1936 C CA . ARG A 1 240 ? 52.758 -23.414 -54.145 1.00 40.25 240 ARG A CA 1
ATOM 1937 C C . ARG A 1 240 ? 53.007 -22.145 -54.946 1.00 40.25 240 ARG A C 1
ATOM 1939 O O . ARG A 1 240 ? 52.092 -21.296 -54.956 1.00 40.25 240 ARG A O 1
#